Protein AF-A0A7H8HG90-F1 (afdb_monomer)

Structure (mmCIF, N/CA/C/O backbone):
data_AF-A0A7H8HG90-F1
#
_entry.id   AF-A0A7H8HG90-F1
#
loop_
_atom_site.group_PDB
_atom_site.id
_atom_site.type_symbol
_atom_site.label_atom_id
_atom_site.label_alt_id
_atom_site.label_comp_id
_atom_site.label_asym_id
_atom_site.label_entity_id
_atom_site.label_seq_id
_atom_site.pdbx_PDB_ins_code
_atom_site.Cartn_x
_atom_site.Cartn_y
_atom_site.Cartn_z
_atom_site.occupancy
_atom_site.B_iso_or_equiv
_atom_site.auth_seq_id
_atom_site.auth_comp_id
_atom_site.auth_asym_id
_atom_site.auth_atom_id
_atom_site.pdbx_PDB_model_num
ATOM 1 N N . MET A 1 1 ? 34.757 23.276 -116.175 1.00 37.84 1 MET A N 1
ATOM 2 C CA . MET A 1 1 ? 35.122 23.867 -114.868 1.00 37.84 1 MET A CA 1
ATOM 3 C C . MET A 1 1 ? 34.324 23.097 -113.820 1.00 37.84 1 MET A C 1
ATOM 5 O O . MET A 1 1 ? 33.114 23.233 -113.830 1.00 37.84 1 MET A O 1
ATOM 9 N N . VAL A 1 2 ? 34.833 21.994 -113.246 1.00 47.06 2 VAL A N 1
ATOM 10 C CA . VAL A 1 2 ? 35.854 21.881 -112.163 1.00 47.06 2 VAL A CA 1
ATOM 11 C C . VAL A 1 2 ? 35.258 22.556 -110.908 1.00 47.06 2 VAL A C 1
ATOM 13 O O . VAL A 1 2 ? 34.920 23.724 -110.988 1.00 47.06 2 VAL A O 1
ATOM 16 N N . GLU A 1 3 ? 34.940 21.874 -109.800 1.00 41.84 3 GLU A N 1
ATOM 17 C CA . GLU A 1 3 ? 35.876 21.180 -108.901 1.00 41.84 3 GLU A CA 1
ATOM 18 C C . GLU A 1 3 ? 35.213 20.112 -108.005 1.00 41.84 3 GLU A C 1
ATOM 20 O O . GLU A 1 3 ? 34.127 20.294 -107.459 1.00 41.84 3 GLU A O 1
ATOM 25 N N . ARG A 1 4 ? 35.923 18.989 -107.814 1.00 54.00 4 ARG A N 1
ATOM 26 C CA . ARG A 1 4 ? 35.669 17.994 -106.762 1.00 54.00 4 ARG A CA 1
ATOM 27 C C . ARG A 1 4 ? 36.298 18.502 -105.464 1.00 54.00 4 ARG A C 1
ATOM 29 O O . ARG A 1 4 ? 37.521 18.591 -105.385 1.00 54.00 4 ARG A O 1
ATOM 36 N N . HIS A 1 5 ? 35.503 18.767 -104.432 1.00 49.28 5 HIS A N 1
ATOM 37 C CA . HIS A 1 5 ? 36.045 19.054 -103.104 1.00 49.28 5 HIS A CA 1
ATOM 38 C C . HIS A 1 5 ? 36.508 17.762 -102.421 1.00 49.28 5 HIS A C 1
ATOM 40 O O . HIS A 1 5 ? 35.731 17.015 -101.833 1.00 49.28 5 HIS A O 1
ATOM 46 N N . THR A 1 6 ? 37.811 17.502 -102.500 1.00 54.06 6 THR A N 1
ATOM 47 C CA . THR A 1 6 ? 38.509 16.511 -101.681 1.00 54.06 6 THR A CA 1
ATOM 48 C C . THR A 1 6 ? 38.605 17.021 -100.242 1.00 54.06 6 THR A C 1
ATOM 50 O O . THR A 1 6 ? 39.391 17.924 -99.944 1.00 54.06 6 THR A O 1
ATOM 53 N N . THR A 1 7 ? 37.819 16.455 -99.326 1.00 54.41 7 THR A N 1
ATOM 54 C CA . THR A 1 7 ? 37.914 16.744 -97.888 1.00 54.41 7 THR A CA 1
ATOM 55 C C . THR A 1 7 ? 39.165 16.088 -97.303 1.00 54.41 7 THR A C 1
ATOM 57 O O . THR A 1 7 ? 39.153 14.932 -96.880 1.00 54.41 7 THR A O 1
ATOM 60 N N . GLY A 1 8 ? 40.270 16.834 -97.300 1.00 48.91 8 GLY A N 1
ATOM 61 C CA .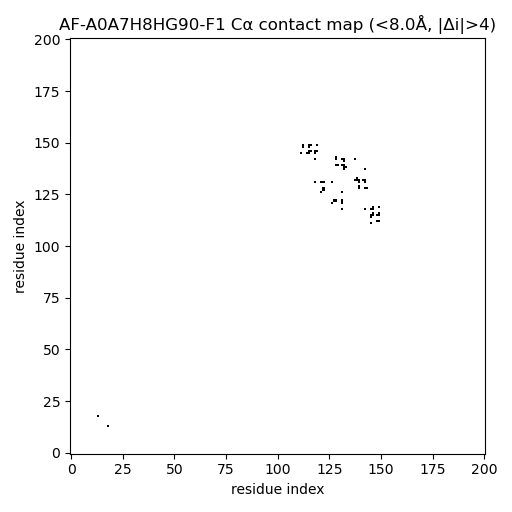 GLY A 1 8 ? 41.514 16.454 -96.640 1.00 48.91 8 GLY A CA 1
ATOM 62 C C . GLY A 1 8 ? 41.354 16.402 -95.118 1.00 48.91 8 GLY A C 1
ATOM 63 O O . GLY A 1 8 ? 41.089 17.413 -94.468 1.00 48.91 8 GLY A O 1
ATOM 64 N N . SER A 1 9 ? 41.554 15.213 -94.555 1.00 56.06 9 SER A N 1
ATOM 65 C CA . SER A 1 9 ? 41.665 14.949 -93.119 1.00 56.06 9 SER A CA 1
ATOM 66 C C . SER A 1 9 ? 42.814 15.762 -92.500 1.00 56.06 9 SER A C 1
ATOM 68 O O . SER A 1 9 ? 43.987 15.423 -92.656 1.00 56.06 9 SER A O 1
ATOM 70 N N . LYS A 1 10 ? 42.501 16.862 -91.800 1.00 54.66 10 LYS A N 1
ATOM 71 C CA . LYS A 1 10 ? 43.478 17.642 -91.017 1.00 54.66 10 LYS A CA 1
ATOM 72 C C . LYS A 1 10 ? 43.342 17.323 -89.528 1.00 54.66 10 LYS A C 1
ATOM 74 O O . LYS A 1 10 ? 42.495 17.862 -88.819 1.00 54.66 10 LYS A O 1
ATOM 79 N N . ARG A 1 11 ? 44.231 16.454 -89.043 1.00 59.53 11 ARG A N 1
ATOM 80 C CA . ARG A 1 11 ? 44.425 16.120 -87.624 1.00 59.53 11 ARG A CA 1
ATOM 81 C C . ARG A 1 11 ? 44.922 17.363 -86.861 1.00 59.53 11 ARG A C 1
ATOM 83 O O . ARG A 1 11 ? 46.071 17.772 -87.000 1.00 59.53 11 ARG A O 1
ATOM 90 N N . LYS A 1 12 ? 44.048 17.986 -86.064 1.00 60.72 12 LYS A N 1
ATOM 91 C CA . LYS A 1 12 ? 44.327 19.196 -85.262 1.00 60.72 12 LYS A CA 1
ATOM 92 C C . LYS A 1 12 ? 45.195 18.826 -84.040 1.00 60.72 12 LYS A C 1
ATOM 94 O O . LYS A 1 12 ? 44.712 18.149 -83.134 1.00 60.72 12 LYS A O 1
ATOM 99 N N . ARG A 1 13 ? 46.477 19.227 -84.011 1.00 61.84 13 ARG A N 1
ATOM 100 C CA . ARG A 1 13 ? 47.377 19.051 -82.844 1.00 61.84 13 ARG A CA 1
ATOM 101 C C . ARG A 1 13 ? 46.861 19.922 -81.691 1.00 61.84 13 ARG A C 1
ATOM 103 O O . ARG A 1 13 ? 46.838 21.143 -81.810 1.00 61.84 13 ARG A O 1
ATOM 110 N N . ARG A 1 14 ? 46.402 19.302 -80.600 1.00 65.25 14 ARG A N 1
ATOM 111 C CA . ARG A 1 14 ? 46.027 20.006 -79.361 1.00 65.25 14 ARG A CA 1
ATOM 112 C C . ARG A 1 14 ? 47.301 20.562 -78.709 1.00 65.25 14 ARG A C 1
ATOM 114 O O . ARG A 1 14 ? 48.310 19.864 -78.678 1.00 65.25 14 ARG A O 1
ATOM 121 N N . SER A 1 15 ? 47.273 21.810 -78.246 1.00 70.25 15 SER A N 1
ATOM 122 C CA . SER A 1 15 ? 48.420 22.470 -77.607 1.00 70.25 15 SER A CA 1
ATOM 123 C C . SER A 1 15 ? 48.744 21.815 -76.257 1.00 70.25 15 SER A C 1
ATOM 125 O O . SER A 1 15 ? 47.828 21.488 -75.500 1.00 70.25 15 SER A O 1
ATOM 127 N N . SER A 1 16 ? 50.030 21.630 -75.945 1.00 72.31 16 SER A N 1
ATOM 128 C CA . SER A 1 16 ? 50.530 20.968 -74.721 1.00 72.31 16 SER A CA 1
ATOM 129 C C . SER A 1 16 ? 49.896 21.508 -73.434 1.00 72.31 16 SER A C 1
ATOM 131 O O . SER A 1 16 ? 49.452 20.728 -72.601 1.00 72.31 16 SER A O 1
ATOM 133 N N . ALA A 1 17 ? 49.696 22.825 -73.339 1.00 74.69 17 ALA A N 1
ATOM 134 C CA . ALA A 1 17 ? 49.047 23.473 -72.196 1.00 74.69 17 ALA A CA 1
ATOM 135 C C . ALA A 1 17 ? 47.599 22.999 -71.938 1.00 74.69 17 ALA A C 1
ATOM 137 O O . ALA A 1 17 ? 47.128 22.992 -70.802 1.00 74.69 17 ALA A O 1
ATOM 138 N N . THR A 1 18 ? 46.859 22.600 -72.980 1.00 79.56 18 THR A N 1
ATOM 139 C CA . THR A 1 18 ? 45.502 22.043 -72.806 1.00 79.56 18 THR A CA 1
ATOM 140 C C . THR A 1 18 ? 45.530 20.594 -72.328 1.00 79.56 18 THR A C 1
ATOM 142 O O . THR A 1 18 ? 44.636 20.186 -71.589 1.00 79.56 18 THR A O 1
ATOM 145 N N . LEU A 1 19 ? 46.564 19.834 -72.700 1.00 80.88 19 LEU A N 1
ATOM 146 C CA . LEU A 1 19 ? 46.778 18.474 -72.209 1.00 80.88 19 LEU A CA 1
ATOM 147 C C . LEU A 1 19 ? 47.222 18.488 -70.742 1.00 80.88 19 LEU A C 1
ATOM 149 O O . LEU A 1 19 ? 46.614 17.791 -69.939 1.00 80.88 19 LEU A O 1
ATOM 153 N N . GLU A 1 20 ? 48.150 19.367 -70.363 1.00 81.62 20 GLU A N 1
ATOM 154 C CA . GLU A 1 20 ? 48.598 19.534 -68.971 1.00 81.62 20 GLU A CA 1
ATOM 155 C C . GLU A 1 20 ? 47.447 19.911 -68.025 1.00 81.62 20 GLU A C 1
ATOM 157 O O . GLU A 1 20 ? 47.319 19.351 -66.937 1.00 81.62 20 GLU A O 1
ATOM 162 N N . ARG A 1 21 ? 46.541 20.806 -68.448 1.00 83.81 21 ARG A N 1
ATOM 163 C CA . ARG A 1 21 ? 45.342 21.155 -67.661 1.00 83.81 21 ARG A CA 1
ATOM 164 C C . ARG A 1 21 ? 44.379 19.981 -67.504 1.00 83.81 21 ARG A C 1
ATOM 166 O O . ARG A 1 21 ? 43.800 19.809 -66.434 1.00 83.81 21 ARG A O 1
ATOM 173 N N . LEU A 1 22 ? 44.197 19.176 -68.551 1.00 86.69 22 LEU A N 1
ATOM 174 C CA . LEU A 1 22 ? 43.351 17.982 -68.491 1.00 86.69 22 LEU A CA 1
ATOM 175 C C . LEU A 1 22 ? 43.971 16.893 -67.613 1.00 86.69 22 LEU A C 1
ATOM 177 O O . LEU A 1 22 ? 43.254 16.234 -66.866 1.00 86.69 22 LEU A O 1
ATOM 181 N N . GLU A 1 23 ? 45.287 16.719 -67.663 1.00 86.94 23 GLU A N 1
ATOM 182 C CA . GLU A 1 23 ? 46.013 15.797 -66.792 1.00 86.94 23 GLU A CA 1
ATOM 183 C C . GLU A 1 23 ? 45.955 16.245 -65.330 1.00 86.94 23 GLU A C 1
ATOM 185 O O . GLU A 1 23 ? 45.655 15.431 -64.459 1.00 86.94 23 GLU A O 1
ATOM 190 N N . ALA A 1 24 ? 46.125 17.540 -65.053 1.00 86.88 24 ALA A N 1
ATOM 191 C CA . ALA A 1 24 ? 45.956 18.100 -63.714 1.00 86.88 24 ALA A CA 1
ATOM 192 C C . ALA A 1 24 ? 44.517 17.934 -63.191 1.00 86.88 24 ALA A C 1
ATOM 194 O O . ALA A 1 24 ? 44.320 17.547 -62.041 1.00 86.88 24 ALA A O 1
ATOM 195 N N . ALA A 1 25 ? 43.503 18.164 -64.032 1.00 88.62 25 ALA A N 1
ATOM 196 C CA . ALA A 1 25 ? 42.102 17.947 -63.667 1.00 88.62 25 ALA A CA 1
ATOM 197 C C . ALA A 1 25 ? 41.794 16.464 -63.398 1.00 88.62 25 ALA A C 1
ATOM 199 O O . ALA A 1 25 ? 41.064 16.144 -62.461 1.00 88.62 25 ALA A O 1
ATOM 200 N N . ARG A 1 26 ? 42.381 15.548 -64.181 1.00 90.56 26 ARG A N 1
ATOM 201 C CA . ARG A 1 26 ? 42.276 14.101 -63.945 1.00 90.56 26 ARG A CA 1
ATOM 202 C C . ARG A 1 26 ? 42.914 13.703 -62.618 1.00 90.56 26 ARG A C 1
ATOM 204 O O . ARG A 1 26 ? 42.265 12.998 -61.858 1.00 90.56 26 ARG A O 1
ATOM 211 N N . ARG A 1 27 ? 44.124 14.187 -62.317 1.00 92.56 27 ARG A N 1
ATOM 212 C CA . ARG A 1 27 ? 44.811 13.912 -61.041 1.00 92.56 27 ARG A CA 1
ATOM 213 C C . ARG A 1 27 ? 43.991 14.388 -59.844 1.00 92.56 27 ARG A C 1
ATOM 215 O O . ARG A 1 27 ? 43.707 13.592 -58.963 1.00 92.56 27 ARG A O 1
ATOM 222 N N . ARG A 1 28 ? 43.482 15.625 -59.879 1.00 92.56 28 ARG A N 1
ATOM 223 C CA . ARG A 1 28 ? 42.614 16.164 -58.815 1.00 92.56 28 ARG A CA 1
ATOM 224 C C . ARG A 1 28 ? 41.347 15.339 -58.605 1.00 92.56 28 ARG A C 1
ATOM 226 O O . ARG A 1 28 ? 40.953 15.110 -57.469 1.00 92.56 28 ARG A O 1
ATOM 233 N N . ARG A 1 29 ? 40.712 14.886 -59.690 1.00 91.69 29 ARG A N 1
ATOM 234 C CA . ARG A 1 29 ? 39.516 14.040 -59.602 1.00 91.69 29 ARG A CA 1
ATOM 235 C C . ARG A 1 29 ? 39.834 12.664 -59.018 1.00 91.69 29 ARG A C 1
ATOM 237 O O . ARG A 1 29 ? 39.032 12.143 -58.257 1.00 91.69 29 ARG A O 1
ATOM 244 N N . VAL A 1 30 ? 40.984 12.086 -59.360 1.00 93.31 30 VAL A N 1
ATOM 245 C CA . VAL A 1 30 ? 41.444 10.817 -58.775 1.00 93.31 30 VAL A CA 1
ATOM 246 C C . VAL A 1 30 ? 41.723 10.985 -57.281 1.00 93.31 30 VAL A C 1
ATOM 248 O O . VAL A 1 30 ? 41.161 10.237 -56.493 1.00 93.31 30 VAL A O 1
ATOM 251 N N . GLU A 1 31 ? 42.471 12.016 -56.882 1.00 92.88 31 GLU A N 1
ATOM 252 C CA . GLU A 1 31 ? 42.743 12.318 -55.468 1.00 92.88 31 GLU A CA 1
ATOM 253 C C . GLU A 1 31 ? 41.458 12.567 -54.665 1.00 92.88 31 GLU A C 1
ATOM 255 O O . GLU A 1 31 ? 41.342 12.146 -53.517 1.00 92.88 31 GLU A O 1
ATOM 260 N N . GLN A 1 32 ? 40.472 13.248 -55.256 1.00 94.38 32 GLN A N 1
ATOM 261 C CA . GLN A 1 32 ? 39.173 13.456 -54.621 1.00 94.38 32 GLN A CA 1
ATOM 262 C C . GLN A 1 32 ? 38.440 12.128 -54.397 1.00 94.38 32 GLN A C 1
ATOM 264 O O . GLN A 1 32 ? 37.984 11.873 -53.286 1.00 94.38 32 GLN A O 1
ATOM 269 N N . LEU A 1 33 ? 38.377 11.267 -55.417 1.00 94.69 33 LEU A N 1
ATOM 270 C CA . LEU A 1 33 ? 37.733 9.955 -55.308 1.00 94.69 33 LEU A CA 1
ATOM 271 C C . LEU A 1 33 ? 38.447 9.040 -54.304 1.00 94.69 33 LEU A C 1
ATOM 273 O O . LEU A 1 33 ? 37.805 8.233 -53.639 1.00 94.69 33 LEU A O 1
ATOM 277 N N . GLU A 1 34 ? 39.770 9.144 -54.179 1.00 94.06 34 GLU A N 1
ATOM 278 C CA . GLU A 1 34 ? 40.534 8.404 -53.171 1.00 94.06 34 GLU A CA 1
ATOM 279 C C . GLU A 1 34 ? 40.209 8.878 -51.752 1.00 94.06 34 GLU A C 1
ATOM 281 O O . GLU A 1 34 ? 39.969 8.043 -50.881 1.00 94.06 34 GLU A O 1
ATOM 286 N N . ARG A 1 35 ? 40.110 10.196 -51.532 1.00 94.62 35 ARG A N 1
ATOM 287 C CA . ARG A 1 35 ? 39.682 10.759 -50.241 1.00 94.62 35 ARG A CA 1
ATOM 288 C C . ARG A 1 35 ? 38.246 10.378 -49.892 1.00 94.62 35 ARG A C 1
ATOM 290 O O . ARG A 1 35 ? 37.977 10.047 -48.744 1.00 94.62 35 ARG A O 1
ATOM 297 N N . GLU A 1 36 ? 37.334 10.406 -50.862 1.00 94.56 36 GLU A N 1
ATOM 298 C CA . GLU A 1 36 ? 35.938 9.994 -50.666 1.00 94.56 36 GLU A CA 1
ATOM 299 C C . GLU A 1 36 ? 35.857 8.516 -50.264 1.00 94.56 36 GLU A C 1
ATOM 301 O O . GLU A 1 36 ? 35.257 8.202 -49.241 1.00 94.56 36 GLU A O 1
ATOM 306 N N . ARG A 1 37 ? 36.577 7.626 -50.958 1.00 96.12 37 ARG A N 1
ATOM 307 C CA . ARG A 1 37 ? 36.651 6.198 -50.595 1.00 96.12 37 ARG A CA 1
ATOM 308 C C . ARG A 1 37 ? 37.285 5.955 -49.231 1.00 96.12 37 ARG A C 1
ATOM 310 O O . ARG A 1 37 ? 36.893 5.034 -48.521 1.00 96.12 37 ARG A O 1
ATOM 317 N N . GLU A 1 38 ? 38.305 6.725 -48.865 1.00 96.12 38 GLU A N 1
ATOM 318 C CA . GLU A 1 38 ? 38.917 6.612 -47.541 1.00 96.12 38 GLU A CA 1
ATOM 319 C C . GLU A 1 38 ? 37.963 7.092 -46.440 1.00 96.12 38 GLU A C 1
ATOM 321 O O . GLU A 1 38 ? 37.896 6.475 -45.376 1.00 96.12 38 GLU A O 1
ATOM 326 N N . ASN A 1 39 ? 37.197 8.154 -46.696 1.00 94.69 39 ASN A N 1
ATOM 327 C CA . ASN A 1 39 ? 36.156 8.619 -45.785 1.00 94.69 39 ASN A CA 1
ATOM 328 C C . ASN A 1 39 ? 35.031 7.584 -45.648 1.00 94.69 39 ASN A C 1
ATOM 330 O O . ASN A 1 39 ? 34.638 7.294 -44.523 1.00 94.69 39 ASN A O 1
ATOM 334 N N . GLU A 1 40 ? 34.566 6.984 -46.748 1.00 94.38 40 GLU A N 1
ATOM 335 C CA . GLU A 1 40 ? 33.576 5.896 -46.732 1.00 94.38 40 GLU A CA 1
ATOM 336 C C . GLU A 1 40 ? 34.063 4.724 -45.877 1.00 94.38 40 GLU A C 1
ATOM 338 O O . GLU A 1 40 ? 33.375 4.315 -44.949 1.00 94.38 40 GLU A O 1
ATOM 343 N N . ARG A 1 41 ? 35.306 4.266 -46.078 1.00 95.75 41 ARG A N 1
ATOM 344 C CA . ARG A 1 41 ? 35.893 3.201 -45.247 1.00 95.75 41 ARG A CA 1
ATOM 345 C C . ARG A 1 41 ? 35.952 3.569 -43.768 1.00 95.75 41 ARG A C 1
ATOM 347 O O . ARG A 1 41 ? 35.746 2.704 -42.924 1.00 95.75 41 ARG A O 1
ATOM 354 N N . ARG A 1 42 ? 36.265 4.828 -43.441 1.00 96.25 42 ARG A N 1
ATOM 355 C CA . ARG A 1 42 ? 36.291 5.309 -42.051 1.00 96.25 42 ARG A CA 1
ATOM 356 C C . ARG A 1 42 ? 34.896 5.328 -41.434 1.00 96.25 42 ARG A C 1
ATOM 358 O O . ARG A 1 42 ? 34.757 4.945 -40.277 1.00 96.25 42 ARG A O 1
ATOM 365 N N . VAL A 1 43 ? 33.885 5.743 -42.194 1.00 96.06 43 VAL A N 1
ATOM 366 C CA . VAL A 1 43 ? 32.485 5.713 -41.755 1.00 96.06 43 VAL A CA 1
ATOM 367 C C . VAL A 1 43 ? 32.029 4.271 -41.557 1.00 96.06 43 VAL A C 1
ATOM 369 O O . VAL A 1 43 ? 31.575 3.941 -40.468 1.00 96.06 43 VAL A O 1
ATOM 372 N N . ASP A 1 44 ? 32.238 3.392 -42.535 1.00 95.94 44 ASP A N 1
ATOM 373 C CA . ASP A 1 44 ? 31.860 1.978 -42.442 1.00 95.94 44 ASP A CA 1
ATOM 374 C C . ASP A 1 44 ? 32.539 1.281 -41.255 1.00 95.94 44 ASP A C 1
ATOM 376 O O . ASP A 1 44 ? 31.893 0.548 -40.505 1.00 95.94 44 ASP A O 1
ATOM 380 N N . ALA A 1 45 ? 33.824 1.566 -41.022 1.00 95.44 45 ALA A N 1
ATOM 381 C CA . ALA A 1 45 ? 34.553 1.051 -39.866 1.00 95.44 45 ALA A CA 1
ATOM 382 C C . ALA A 1 45 ? 33.997 1.568 -38.525 1.00 95.44 45 ALA A C 1
ATOM 384 O O . ALA A 1 45 ? 34.067 0.853 -37.529 1.00 95.44 45 ALA A O 1
ATOM 385 N N . ALA A 1 46 ? 33.442 2.784 -38.484 1.00 95.69 46 ALA A N 1
ATOM 386 C CA . ALA A 1 46 ? 32.834 3.358 -37.283 1.00 95.69 46 ALA A CA 1
ATOM 387 C C . ALA A 1 46 ? 31.391 2.874 -37.047 1.00 95.69 46 ALA A C 1
ATOM 389 O O . ALA A 1 46 ? 30.953 2.793 -35.897 1.00 95.69 46 ALA A O 1
ATOM 390 N N . LEU A 1 47 ? 30.657 2.526 -38.109 1.00 96.75 47 LEU A N 1
ATOM 391 C CA . LEU A 1 47 ? 29.266 2.075 -38.016 1.00 96.75 47 LEU A CA 1
ATOM 392 C C . LEU A 1 47 ? 29.124 0.733 -37.287 1.00 96.75 47 LEU A C 1
ATOM 394 O O . LEU A 1 47 ? 28.158 0.558 -36.549 1.00 96.75 47 LEU A O 1
ATOM 398 N N . GLY A 1 48 ? 30.083 -0.187 -37.445 1.00 95.62 48 GLY A N 1
ATOM 399 C CA . GLY A 1 48 ? 30.071 -1.486 -36.759 1.00 95.62 48 GLY A CA 1
ATOM 400 C C . GLY A 1 48 ? 30.046 -1.352 -35.229 1.00 95.62 48 GLY A C 1
ATOM 401 O O . GLY A 1 48 ? 29.049 -1.725 -34.609 1.00 95.62 48 GLY A O 1
ATOM 402 N N . PRO A 1 49 ? 31.077 -0.742 -34.611 1.00 97.81 49 PRO A N 1
ATOM 403 C CA . PRO A 1 49 ? 31.110 -0.512 -33.167 1.00 97.81 49 PRO A CA 1
ATOM 404 C C . PRO A 1 49 ? 29.938 0.330 -32.653 1.00 97.81 49 PRO A C 1
ATOM 406 O O . PRO A 1 49 ? 29.463 0.106 -31.542 1.00 97.81 49 PRO A O 1
ATOM 409 N N . PHE A 1 50 ? 29.447 1.291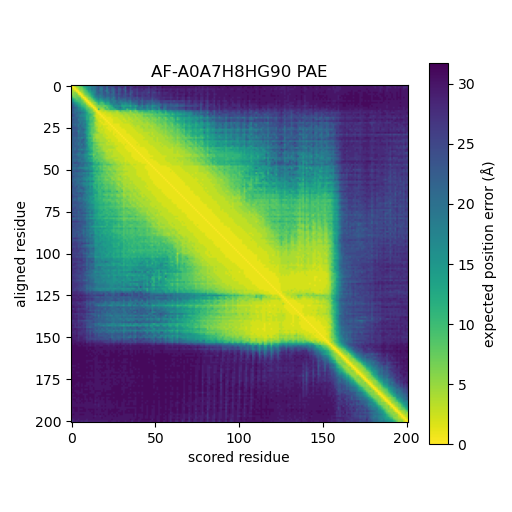 -33.445 1.00 96.81 50 PHE A N 1
ATOM 410 C CA . PHE A 1 50 ? 28.272 2.079 -33.070 1.00 96.81 50 PHE A CA 1
ATOM 411 C C . PHE A 1 50 ? 27.010 1.211 -32.985 1.00 96.81 50 PHE A C 1
ATOM 413 O O . PHE A 1 50 ? 26.285 1.284 -31.995 1.00 96.81 50 PHE A O 1
ATOM 420 N N . ALA A 1 51 ? 26.762 0.358 -33.983 1.00 97.31 51 ALA A N 1
ATOM 421 C CA . ALA A 1 51 ? 25.627 -0.559 -33.970 1.00 97.31 51 ALA A CA 1
ATOM 422 C C . ALA A 1 51 ? 25.714 -1.545 -32.793 1.00 97.31 51 ALA A C 1
ATOM 424 O O . ALA A 1 51 ? 24.730 -1.748 -32.082 1.00 97.31 51 ALA A O 1
ATOM 425 N N . GLU A 1 52 ? 26.901 -2.096 -32.529 1.00 97.44 52 GLU A N 1
ATOM 426 C CA . GLU A 1 52 ? 27.141 -2.950 -31.362 1.00 97.44 52 GLU A CA 1
ATOM 427 C C . GLU A 1 52 ? 26.842 -2.209 -30.053 1.00 97.44 52 GLU A C 1
ATOM 429 O O . GLU A 1 52 ? 26.106 -2.724 -29.209 1.00 97.44 52 GLU A O 1
ATOM 434 N N . ALA A 1 53 ? 27.326 -0.973 -29.904 1.00 97.94 53 ALA A N 1
ATOM 435 C CA . ALA A 1 53 ? 27.072 -0.157 -28.721 1.00 97.94 53 ALA A CA 1
ATOM 436 C C . ALA A 1 53 ? 25.575 0.116 -28.512 1.00 97.94 53 ALA A C 1
ATOM 438 O O . ALA A 1 53 ? 25.091 -0.033 -27.391 1.00 97.94 53 ALA A O 1
ATOM 439 N N . VAL A 1 54 ? 24.827 0.445 -29.570 1.00 98.19 54 VAL A N 1
ATOM 440 C CA . VAL A 1 54 ? 23.369 0.649 -29.489 1.00 98.19 54 VAL A CA 1
ATOM 441 C C . VAL A 1 54 ? 22.676 -0.621 -28.994 1.00 98.19 54 VAL A C 1
ATOM 443 O O . VAL A 1 54 ? 21.925 -0.569 -28.023 1.00 98.19 54 VAL A O 1
ATOM 446 N N . THR A 1 55 ? 22.987 -1.781 -29.581 1.00 98.12 55 THR A N 1
ATOM 447 C CA . THR A 1 55 ? 22.378 -3.051 -29.145 1.00 98.12 55 THR A CA 1
ATOM 448 C C . THR A 1 55 ? 22.743 -3.420 -27.706 1.00 98.12 55 THR A C 1
ATOM 450 O O . THR A 1 55 ? 21.908 -3.942 -26.963 1.00 98.12 55 THR A O 1
ATOM 453 N N . ALA A 1 56 ? 23.972 -3.119 -27.278 1.00 98.31 56 ALA A N 1
ATOM 454 C CA . ALA A 1 56 ? 24.416 -3.348 -25.911 1.00 98.31 56 ALA A CA 1
ATOM 455 C C . ALA A 1 56 ? 23.679 -2.438 -24.918 1.00 98.31 56 ALA A C 1
ATOM 457 O O . ALA A 1 56 ? 23.264 -2.915 -23.859 1.00 98.31 56 ALA A O 1
ATOM 458 N N . ILE A 1 57 ? 23.479 -1.162 -25.265 1.00 98.12 57 ILE A N 1
ATOM 459 C CA . ILE A 1 57 ? 22.711 -0.205 -24.459 1.00 98.12 57 ILE A CA 1
ATOM 460 C C . ILE A 1 57 ? 21.265 -0.684 -24.321 1.00 98.12 57 ILE A C 1
ATOM 462 O O . ILE A 1 57 ? 20.808 -0.861 -23.194 1.00 98.12 57 ILE A O 1
ATOM 466 N N . GLU A 1 58 ? 20.588 -1.018 -25.423 1.00 98.50 58 GLU A N 1
ATOM 467 C CA . GLU A 1 58 ? 19.209 -1.529 -25.382 1.00 98.50 58 GLU A CA 1
ATOM 468 C C . GLU A 1 58 ? 19.083 -2.787 -24.507 1.00 98.50 58 GLU A C 1
ATOM 470 O O . GLU A 1 58 ? 18.134 -2.944 -23.736 1.00 98.50 58 GLU A O 1
ATOM 475 N N . ALA A 1 59 ? 20.054 -3.701 -24.584 1.00 98.38 59 ALA A N 1
ATOM 476 C CA . ALA A 1 59 ? 20.061 -4.905 -23.757 1.00 98.38 59 ALA A CA 1
ATOM 477 C C . ALA A 1 59 ? 20.262 -4.597 -22.262 1.00 98.38 59 ALA A C 1
ATOM 479 O O . ALA A 1 59 ? 19.779 -5.334 -21.397 1.00 98.38 59 ALA A O 1
ATOM 480 N N . VAL A 1 60 ? 21.009 -3.545 -21.922 1.00 98.44 60 VAL A N 1
ATOM 481 C CA . VAL A 1 60 ? 21.145 -3.077 -20.536 1.00 98.44 60 VAL A CA 1
ATOM 482 C C . VAL A 1 60 ? 19.860 -2.399 -20.068 1.00 98.44 60 VAL A C 1
ATOM 484 O O . VAL A 1 60 ? 19.416 -2.683 -18.957 1.00 98.44 60 VAL A O 1
ATOM 487 N N . GLU A 1 61 ? 19.235 -1.570 -20.901 1.00 98.50 61 GLU A N 1
ATOM 488 C CA . GLU A 1 61 ? 17.976 -0.887 -20.585 1.00 98.50 61 GLU A CA 1
ATOM 489 C C . GLU A 1 61 ? 16.847 -1.882 -20.320 1.00 98.50 61 GLU A C 1
ATOM 491 O O . GLU A 1 61 ? 16.232 -1.819 -19.258 1.00 98.50 61 GLU A O 1
ATOM 496 N N . ARG A 1 62 ? 16.671 -2.891 -21.183 1.00 98.31 62 ARG A N 1
ATOM 497 C CA . ARG A 1 62 ? 15.686 -3.963 -20.952 1.00 98.31 62 ARG A CA 1
ATOM 498 C C . ARG A 1 62 ? 15.932 -4.690 -19.631 1.00 98.31 62 ARG A C 1
ATOM 500 O O . ARG A 1 62 ? 15.031 -4.819 -18.813 1.00 98.31 62 ARG A O 1
ATOM 507 N N . ARG A 1 63 ? 17.181 -5.086 -19.353 1.00 98.38 63 ARG A N 1
ATOM 508 C CA . ARG A 1 63 ? 17.531 -5.743 -18.077 1.0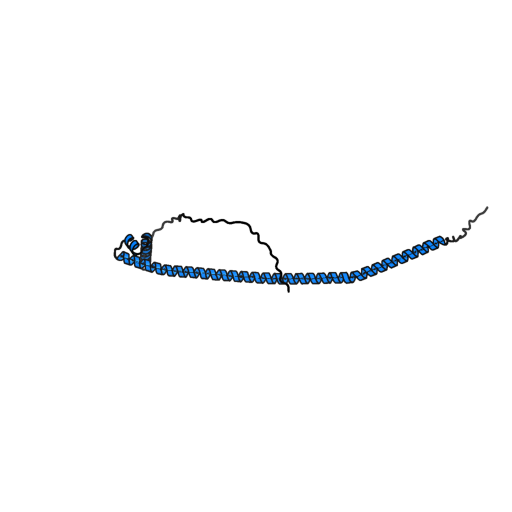0 98.38 63 ARG A CA 1
ATOM 509 C C . ARG A 1 63 ? 17.280 -4.847 -16.866 1.00 98.38 63 ARG A C 1
ATOM 511 O O . ARG A 1 63 ? 16.924 -5.346 -15.797 1.00 98.38 63 ARG A O 1
ATOM 518 N N . ARG A 1 64 ? 17.499 -3.537 -17.002 1.00 98.38 64 ARG A N 1
ATOM 519 C CA . ARG A 1 64 ? 17.195 -2.556 -15.957 1.00 98.38 64 ARG A CA 1
ATOM 520 C C . ARG A 1 64 ? 15.690 -2.495 -15.714 1.00 98.38 64 ARG A C 1
ATOM 522 O O . ARG A 1 64 ? 15.285 -2.572 -14.558 1.00 98.38 64 ARG A O 1
ATOM 529 N N . GLU A 1 65 ? 14.890 -2.367 -16.765 1.00 98.56 65 GLU A N 1
ATOM 530 C CA . GLU A 1 65 ? 13.428 -2.317 -16.681 1.00 98.56 65 GLU A CA 1
ATOM 531 C C . GLU A 1 65 ? 12.857 -3.599 -16.071 1.00 98.56 65 GLU A C 1
ATOM 533 O O . GLU A 1 65 ? 12.095 -3.518 -15.109 1.00 98.56 65 GLU A O 1
ATOM 538 N N . ASP A 1 66 ? 13.317 -4.769 -16.516 1.00 98.44 66 ASP A N 1
ATOM 539 C CA . ASP A 1 66 ? 12.917 -6.066 -15.962 1.00 98.44 66 ASP A CA 1
ATOM 540 C C . ASP A 1 66 ? 13.223 -6.157 -14.462 1.00 98.44 66 ASP A C 1
ATOM 542 O O . ASP A 1 66 ? 12.393 -6.590 -13.656 1.00 98.44 66 ASP A O 1
ATOM 546 N N . ARG A 1 67 ? 14.421 -5.715 -14.052 1.00 98.44 67 ARG A N 1
ATOM 547 C CA . ARG A 1 67 ? 14.827 -5.729 -12.643 1.00 98.44 67 ARG A CA 1
ATOM 548 C C . ARG A 1 67 ? 14.000 -4.757 -11.806 1.00 98.44 67 ARG A C 1
ATOM 550 O O . ARG A 1 67 ? 13.617 -5.108 -10.690 1.00 98.44 67 ARG A O 1
ATOM 557 N N . LEU A 1 68 ? 13.727 -3.559 -12.319 1.00 98.50 68 LEU A N 1
ATOM 558 C CA . LEU A 1 68 ? 12.871 -2.583 -11.643 1.00 98.50 68 LEU A CA 1
ATOM 559 C C . LEU A 1 68 ? 11.437 -3.105 -11.516 1.00 98.50 68 LEU A C 1
ATOM 561 O O . LEU A 1 68 ? 10.873 -3.044 -10.425 1.00 98.50 68 LEU A O 1
ATOM 565 N N . GLY A 1 69 ? 10.884 -3.699 -12.575 1.00 98.50 69 GLY A N 1
ATOM 566 C CA . GLY A 1 69 ? 9.564 -4.325 -12.556 1.00 98.50 69 GLY A CA 1
ATOM 567 C C . GLY A 1 69 ? 9.477 -5.462 -11.537 1.00 98.50 69 GLY A C 1
ATOM 568 O O . GLY A 1 69 ? 8.545 -5.510 -10.735 1.00 98.50 69 GLY A O 1
ATOM 569 N N . ALA A 1 70 ? 10.488 -6.334 -11.483 1.00 98.38 70 ALA A N 1
ATOM 570 C CA . ALA A 1 70 ? 10.549 -7.416 -10.504 1.00 98.38 70 ALA A CA 1
ATOM 571 C C . ALA A 1 70 ? 10.602 -6.899 -9.058 1.00 98.38 70 ALA A C 1
ATOM 573 O O . ALA A 1 70 ? 9.904 -7.431 -8.191 1.00 98.38 70 ALA A O 1
ATOM 574 N N . LEU A 1 71 ? 11.407 -5.864 -8.791 1.00 98.56 71 LEU A N 1
ATOM 575 C CA . LEU A 1 71 ? 11.485 -5.234 -7.472 1.00 98.56 71 LEU A CA 1
ATOM 576 C C . LEU A 1 71 ? 10.165 -4.554 -7.092 1.00 98.56 71 LEU A C 1
ATOM 578 O O . LEU A 1 71 ? 9.707 -4.733 -5.965 1.00 98.56 71 LEU A O 1
ATOM 582 N N . SER A 1 72 ? 9.523 -3.848 -8.026 1.00 98.50 72 SER A N 1
ATOM 583 C CA . SER A 1 72 ? 8.218 -3.215 -7.792 1.00 98.50 72 SER A CA 1
ATOM 584 C C . SER A 1 72 ? 7.159 -4.258 -7.438 1.00 98.50 72 SER A C 1
ATOM 586 O O . SER A 1 72 ? 6.523 -4.170 -6.391 1.00 98.50 72 SER A O 1
ATOM 588 N N . ALA A 1 73 ? 7.066 -5.338 -8.217 1.00 98.44 73 ALA A N 1
ATOM 589 C CA . ALA A 1 73 ? 6.119 -6.417 -7.952 1.00 98.44 73 ALA A CA 1
ATOM 590 C C . ALA A 1 73 ? 6.408 -7.154 -6.630 1.00 98.44 73 ALA A C 1
ATOM 592 O O . ALA A 1 73 ? 5.507 -7.714 -6.003 1.00 98.44 73 ALA A O 1
ATOM 593 N N . GLN A 1 74 ? 7.672 -7.230 -6.198 1.00 98.44 74 GLN A N 1
ATOM 594 C CA . GLN A 1 74 ? 8.017 -7.753 -4.872 1.00 98.44 74 GLN A CA 1
ATOM 595 C C . GLN A 1 74 ? 7.555 -6.815 -3.754 1.00 98.44 74 GLN A C 1
ATOM 597 O O . GLN A 1 74 ? 7.033 -7.292 -2.745 1.00 98.44 74 GLN A O 1
ATOM 602 N N . LEU A 1 75 ? 7.743 -5.506 -3.924 1.00 98.44 75 LEU A N 1
ATOM 603 C CA . LEU A 1 75 ? 7.328 -4.495 -2.958 1.00 98.44 75 LEU A CA 1
ATOM 604 C C . LEU A 1 75 ? 5.803 -4.457 -2.812 1.00 98.44 75 LEU A C 1
ATOM 606 O O . LEU A 1 75 ? 5.308 -4.546 -1.693 1.00 98.44 75 LEU A O 1
ATOM 610 N N . GLU A 1 76 ? 5.062 -4.443 -3.918 1.00 98.56 76 GLU A N 1
ATOM 611 C CA . GLU A 1 76 ? 3.594 -4.479 -3.917 1.00 98.56 76 GLU A CA 1
ATOM 612 C C . GLU A 1 76 ? 3.047 -5.708 -3.184 1.00 98.56 76 GLU A C 1
ATOM 614 O O . GLU A 1 76 ? 2.164 -5.591 -2.335 1.00 98.56 76 GLU A O 1
ATOM 619 N N . ARG A 1 77 ? 3.623 -6.892 -3.433 1.00 98.38 77 ARG A N 1
ATOM 620 C CA . ARG A 1 77 ? 3.239 -8.120 -2.719 1.00 98.38 77 ARG A CA 1
ATOM 621 C C . ARG A 1 77 ? 3.480 -8.022 -1.216 1.00 98.38 77 ARG A C 1
ATOM 623 O O . ARG A 1 77 ? 2.647 -8.489 -0.442 1.00 98.38 77 ARG A O 1
ATOM 630 N N . LYS A 1 78 ? 4.602 -7.429 -0.797 1.00 98.38 78 LYS A N 1
ATOM 631 C CA . LYS A 1 78 ? 4.910 -7.227 0.626 1.00 98.38 78 LYS A CA 1
ATOM 632 C C . LYS A 1 78 ? 3.959 -6.225 1.274 1.00 98.38 78 LYS A C 1
ATOM 634 O O . LYS A 1 78 ? 3.496 -6.488 2.377 1.00 98.38 78 LYS A O 1
ATOM 639 N N . LEU A 1 79 ? 3.636 -5.125 0.597 1.00 98.50 79 LEU A N 1
ATOM 640 C CA . LEU A 1 79 ? 2.665 -4.149 1.095 1.00 98.50 79 LEU A CA 1
ATOM 641 C C . LEU A 1 79 ? 1.279 -4.782 1.253 1.00 98.50 79 LEU A C 1
ATOM 643 O O . LEU A 1 79 ? 0.701 -4.712 2.331 1.00 98.50 79 LEU A O 1
ATOM 647 N N . ALA A 1 80 ? 0.809 -5.519 0.245 1.00 98.44 80 ALA A N 1
ATOM 648 C CA . ALA A 1 80 ? -0.473 -6.217 0.314 1.00 98.44 80 ALA A CA 1
ATOM 649 C C . ALA A 1 80 ? -0.522 -7.292 1.418 1.00 98.44 80 ALA A C 1
ATOM 651 O O . ALA A 1 80 ? -1.586 -7.587 1.961 1.00 98.44 80 ALA A O 1
ATOM 652 N N . GLU A 1 81 ? 0.608 -7.928 1.736 1.00 98.38 81 GLU A N 1
ATOM 653 C CA . GLU A 1 81 ? 0.719 -8.838 2.881 1.00 98.38 81 GLU A CA 1
ATOM 654 C C . GLU A 1 81 ? 0.644 -8.084 4.213 1.00 98.38 81 GLU A C 1
ATOM 656 O O . GLU A 1 81 ? -0.127 -8.477 5.086 1.00 98.38 81 GLU A O 1
ATOM 661 N N . LEU A 1 82 ? 1.378 -6.978 4.357 1.00 98.38 82 LEU A N 1
ATOM 662 C CA . LEU A 1 82 ? 1.333 -6.145 5.561 1.00 98.38 82 LEU A CA 1
ATOM 663 C C . LEU A 1 82 ? -0.061 -5.564 5.807 1.00 98.38 82 LEU A C 1
ATOM 665 O O . LEU A 1 82 ? -0.525 -5.569 6.945 1.00 98.38 82 LEU A O 1
ATOM 669 N N . ASP A 1 83 ? -0.763 -5.137 4.759 1.00 98.56 83 ASP A N 1
ATOM 670 C CA . ASP A 1 83 ? -2.137 -4.645 4.873 1.00 98.56 83 ASP A CA 1
ATOM 671 C C . ASP A 1 83 ? -3.096 -5.741 5.348 1.00 98.56 83 ASP A C 1
ATOM 673 O O . ASP A 1 83 ? -3.930 -5.503 6.225 1.00 98.56 83 ASP A O 1
ATOM 677 N N . ARG A 1 84 ? -2.940 -6.973 4.843 1.00 98.19 84 ARG A N 1
ATOM 678 C CA . ARG A 1 84 ? -3.716 -8.131 5.315 1.00 98.19 84 ARG A CA 1
ATOM 679 C C . ARG A 1 84 ? -3.421 -8.454 6.778 1.00 98.19 84 ARG A C 1
ATOM 681 O O . ARG A 1 84 ? -4.352 -8.681 7.549 1.00 98.19 84 ARG A O 1
ATOM 688 N N . GLN A 1 85 ? -2.153 -8.427 7.181 1.00 98.25 85 GLN A N 1
ATOM 689 C CA . GLN A 1 85 ? -1.755 -8.650 8.573 1.00 98.25 85 GLN A CA 1
ATOM 690 C C . GLN A 1 85 ? -2.293 -7.556 9.497 1.00 98.25 85 GLN A C 1
ATOM 692 O O . GLN A 1 85 ? -2.830 -7.856 10.563 1.00 98.25 85 GLN A O 1
ATOM 697 N N . ARG A 1 86 ? -2.215 -6.292 9.071 1.00 98.44 86 ARG A N 1
ATOM 698 C CA . ARG A 1 86 ? -2.783 -5.157 9.798 1.00 98.44 86 ARG A CA 1
ATOM 699 C C . ARG A 1 86 ? -4.288 -5.324 9.977 1.00 98.44 86 ARG A C 1
ATOM 701 O O . ARG A 1 86 ? -4.766 -5.203 11.099 1.00 98.44 86 ARG A O 1
ATOM 708 N N . ALA A 1 87 ? -5.023 -5.635 8.910 1.00 98.31 87 ALA A N 1
ATOM 709 C CA . ALA A 1 87 ? -6.467 -5.847 8.979 1.00 98.31 87 ALA A CA 1
ATOM 710 C C . ALA A 1 87 ? -6.834 -6.993 9.937 1.00 98.31 87 ALA A C 1
ATOM 712 O O . ALA A 1 87 ? -7.737 -6.845 10.759 1.00 98.31 87 ALA A O 1
ATOM 713 N N . ALA A 1 88 ? -6.093 -8.106 9.894 1.00 98.38 88 ALA A N 1
ATOM 714 C CA . ALA A 1 88 ? -6.292 -9.222 10.816 1.00 98.38 88 ALA A CA 1
ATOM 715 C C . ALA A 1 88 ? -6.061 -8.809 12.279 1.00 98.38 88 ALA A C 1
ATOM 717 O O . ALA A 1 88 ? -6.881 -9.126 13.140 1.00 98.38 88 ALA A O 1
ATOM 718 N N . LYS A 1 89 ? -4.992 -8.053 12.559 1.00 98.06 89 LYS A N 1
ATOM 719 C CA . LYS A 1 89 ? -4.681 -7.573 13.913 1.00 98.06 89 LYS A CA 1
ATOM 720 C C . LYS A 1 89 ? -5.674 -6.550 14.441 1.00 98.06 89 LYS A C 1
ATOM 722 O O . LYS A 1 89 ? -6.019 -6.614 15.616 1.00 98.06 89 LYS A O 1
ATOM 727 N N . VAL A 1 90 ? -6.172 -5.660 13.589 1.00 98.50 90 VAL A N 1
ATOM 728 C CA . VAL A 1 90 ? -7.252 -4.736 13.959 1.00 98.50 90 VAL A CA 1
ATOM 729 C C . VAL A 1 90 ? -8.513 -5.521 14.321 1.00 98.50 90 VAL A C 1
ATOM 731 O O . VAL A 1 90 ? -9.064 -5.305 15.394 1.00 98.50 90 VAL A O 1
ATOM 734 N N . ALA A 1 91 ? -8.908 -6.505 13.510 1.00 98.19 91 ALA A N 1
AT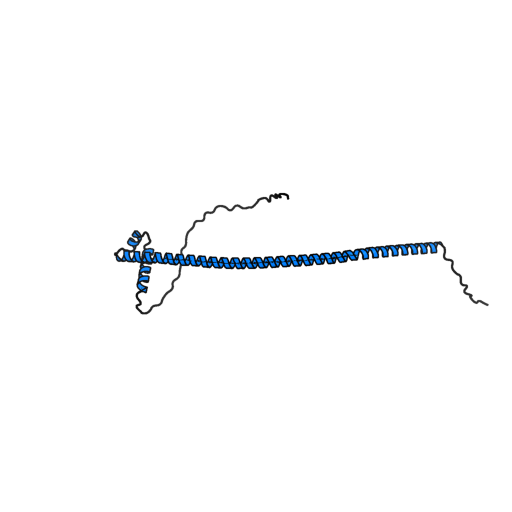OM 735 C CA . ALA A 1 91 ? -10.077 -7.332 13.805 1.00 98.19 91 ALA A CA 1
ATOM 736 C C . ALA A 1 91 ? -9.907 -8.181 15.083 1.00 98.19 91 ALA A C 1
ATOM 738 O O . ALA A 1 91 ? -10.860 -8.378 15.831 1.00 98.19 91 ALA A O 1
ATOM 739 N N . GLU A 1 92 ? -8.707 -8.707 15.353 1.00 98.12 92 GLU A N 1
ATOM 740 C CA . GLU A 1 92 ? -8.398 -9.381 16.625 1.00 98.12 92 GLU A CA 1
ATOM 741 C C . GLU A 1 92 ? -8.542 -8.430 17.818 1.00 98.12 92 GLU A C 1
ATOM 743 O O . GLU A 1 92 ? -9.174 -8.789 18.811 1.00 98.12 92 GLU A O 1
ATOM 748 N N . PHE A 1 93 ? -7.997 -7.218 17.708 1.00 98.19 93 PHE A N 1
ATOM 749 C CA . PHE A 1 93 ? -8.095 -6.202 18.749 1.00 98.19 93 PHE A CA 1
ATOM 750 C C . PHE A 1 93 ? -9.544 -5.780 19.007 1.00 98.19 93 PHE A C 1
ATOM 752 O O . PHE A 1 93 ? -9.953 -5.715 20.160 1.00 98.19 93 PHE A O 1
ATOM 759 N N . GLU A 1 94 ? -10.333 -5.537 17.962 1.00 98.38 94 GLU A N 1
ATOM 760 C CA . GLU A 1 94 ? -11.745 -5.163 18.094 1.00 98.38 94 GLU A CA 1
ATOM 761 C C . GLU A 1 94 ? -12.551 -6.249 18.811 1.00 98.38 94 GLU A C 1
ATOM 763 O O . GLU A 1 94 ? -13.318 -5.940 19.721 1.00 98.38 94 GLU A O 1
ATOM 768 N N . ARG A 1 95 ? -12.320 -7.529 18.481 1.00 98.19 95 ARG A N 1
ATOM 769 C CA . ARG A 1 95 ? -12.943 -8.649 19.204 1.00 98.19 95 ARG A CA 1
ATOM 770 C C . ARG A 1 95 ? -12.525 -8.687 20.670 1.00 98.19 95 ARG A C 1
ATOM 772 O O . ARG A 1 95 ? -13.372 -8.894 21.530 1.00 98.19 95 ARG A O 1
ATOM 779 N N . ALA A 1 96 ? -11.241 -8.488 20.962 1.00 98.12 96 ALA A N 1
ATOM 780 C CA . ALA A 1 96 ? -10.749 -8.469 22.337 1.00 98.12 96 ALA A CA 1
ATOM 781 C C . ALA A 1 96 ? -11.328 -7.288 23.131 1.00 98.12 96 ALA A C 1
ATOM 783 O O . ALA A 1 96 ? -11.727 -7.456 24.279 1.00 98.12 96 ALA A O 1
ATOM 784 N N . ALA A 1 97 ? -11.420 -6.108 22.518 1.00 98.25 97 ALA A N 1
ATOM 785 C CA . ALA A 1 97 ? -12.017 -4.930 23.133 1.00 98.25 97 ALA A CA 1
ATOM 786 C C . ALA A 1 97 ? -13.502 -5.153 23.440 1.00 98.25 97 ALA A C 1
ATOM 788 O O . ALA A 1 97 ? -13.963 -4.781 24.517 1.00 98.25 97 ALA A O 1
ATOM 789 N N . GLU A 1 98 ? -14.235 -5.786 22.524 1.00 98.25 98 GLU A N 1
ATOM 790 C CA . GLU A 1 98 ? -15.643 -6.098 22.742 1.00 98.25 98 GLU A CA 1
ATOM 791 C C . GLU A 1 98 ? -15.838 -7.161 23.824 1.00 98.25 98 GLU A C 1
ATOM 793 O O . GLU A 1 98 ? -16.713 -7.006 24.670 1.00 98.25 98 GLU A O 1
ATOM 798 N N . GLN A 1 99 ? -14.969 -8.175 23.878 1.00 98.06 99 GLN A N 1
ATOM 799 C CA . GLN A 1 99 ? -14.977 -9.151 24.967 1.00 98.06 99 GLN A CA 1
ATOM 800 C C . GLN A 1 99 ? -14.755 -8.475 26.323 1.00 98.06 99 GLN A C 1
ATOM 802 O O . GLN A 1 99 ? -15.518 -8.706 27.250 1.00 98.06 99 GLN A O 1
ATOM 807 N N . VAL A 1 100 ? -13.766 -7.582 26.428 1.00 98.25 100 VAL A N 1
ATOM 808 C CA . VAL A 1 100 ? -13.495 -6.848 27.674 1.00 98.25 100 VAL A CA 1
ATOM 809 C C . VAL A 1 100 ? -14.687 -5.983 28.087 1.00 98.25 100 VAL A C 1
ATOM 811 O O . VAL A 1 100 ? -15.001 -5.901 29.272 1.00 98.25 100 VAL A O 1
ATOM 814 N N . ARG A 1 101 ? -15.374 -5.342 27.133 1.00 98.31 101 ARG A N 1
ATOM 815 C CA . ARG A 1 101 ? -16.596 -4.575 27.426 1.00 98.31 101 ARG A CA 1
ATOM 816 C C . ARG A 1 101 ? -17.723 -5.478 27.915 1.00 98.31 101 ARG A C 1
ATOM 818 O O . ARG A 1 101 ? -18.371 -5.118 28.891 1.00 98.31 101 ARG A O 1
ATOM 825 N N . ALA A 1 102 ? -17.927 -6.626 27.274 1.00 98.25 102 ALA A N 1
ATOM 826 C CA . ALA A 1 102 ? -18.946 -7.593 27.667 1.00 98.25 102 ALA A CA 1
ATOM 827 C C . ALA A 1 102 ? -18.668 -8.178 29.061 1.00 98.25 102 ALA A C 1
ATOM 829 O O . ALA A 1 102 ? -19.575 -8.237 29.890 1.00 98.25 102 ALA A O 1
ATOM 830 N N . ASP A 1 103 ? -17.415 -8.537 29.349 1.00 97.88 103 ASP A N 1
ATOM 831 C CA . ASP A 1 103 ? -16.993 -9.044 30.659 1.00 97.88 103 ASP A CA 1
ATOM 832 C C . ASP A 1 103 ? -17.209 -7.983 31.747 1.00 97.88 103 ASP A C 1
ATOM 834 O O . ASP A 1 103 ? -17.782 -8.272 32.798 1.00 97.88 103 ASP A O 1
ATOM 838 N N . ALA A 1 104 ? -16.828 -6.730 31.473 1.00 97.88 104 ALA A N 1
ATOM 839 C CA . ALA A 1 104 ? -17.052 -5.620 32.393 1.00 97.88 104 ALA A CA 1
ATOM 840 C C . ALA A 1 104 ? -18.547 -5.332 32.603 1.00 97.88 104 ALA A C 1
ATOM 842 O O . ALA A 1 104 ? -18.968 -5.052 33.723 1.00 97.88 104 ALA A O 1
ATOM 843 N N . GLU A 1 105 ? -19.369 -5.392 31.552 1.00 97.88 105 GLU A N 1
ATOM 844 C CA . GLU A 1 105 ? -20.817 -5.200 31.666 1.00 97.88 105 GLU A CA 1
ATOM 845 C C . GLU A 1 105 ? -21.471 -6.311 32.494 1.00 97.88 105 GLU A C 1
ATOM 847 O O . GLU A 1 105 ? -22.321 -6.016 33.338 1.00 97.88 105 GLU A O 1
ATOM 852 N N . MET A 1 106 ? -21.042 -7.561 32.306 1.00 97.69 106 MET A N 1
ATOM 853 C CA . MET A 1 106 ? -21.487 -8.701 33.103 1.00 97.69 106 MET A CA 1
ATOM 854 C C . MET A 1 106 ? -21.113 -8.520 34.578 1.00 97.69 106 MET A C 1
ATOM 856 O O . MET A 1 106 ? -21.999 -8.571 35.430 1.00 97.69 106 MET A O 1
ATOM 860 N N . GLU A 1 107 ? -19.847 -8.220 34.883 1.00 97.19 107 GLU A N 1
ATOM 861 C CA . GLU A 1 107 ? -19.376 -8.009 36.259 1.00 97.19 107 GLU A CA 1
ATOM 862 C C . GLU A 1 107 ? -20.109 -6.831 36.928 1.00 97.19 107 GLU A C 1
ATOM 864 O O . GLU A 1 107 ? -20.609 -6.935 38.050 1.00 97.19 107 GLU A O 1
ATOM 869 N N . ILE A 1 108 ? -20.262 -5.704 36.223 1.00 95.75 108 ILE A N 1
ATOM 870 C CA . ILE A 1 108 ? -21.050 -4.562 36.711 1.00 95.75 108 ILE A CA 1
ATOM 871 C C . ILE A 1 108 ? -22.513 -4.968 36.931 1.00 95.75 108 ILE A C 1
ATOM 873 O O . ILE A 1 108 ? -23.142 -4.509 37.888 1.00 95.75 108 ILE A O 1
ATOM 877 N N . GLY A 1 109 ? -23.075 -5.801 36.055 1.00 95.50 109 GLY A N 1
ATOM 878 C CA . GLY A 1 109 ? -24.424 -6.347 36.172 1.00 95.50 109 GLY A CA 1
ATOM 879 C C . GLY A 1 109 ? -24.611 -7.177 37.441 1.00 95.50 109 GLY A C 1
ATOM 880 O O . GLY A 1 109 ? -25.586 -6.963 38.165 1.00 95.50 109 GLY A O 1
ATOM 881 N N . GLU A 1 110 ? -23.653 -8.049 37.757 1.00 96.12 110 GLU A N 1
ATOM 882 C CA . GLU A 1 110 ? -23.629 -8.845 38.989 1.00 96.12 110 GLU A CA 1
ATOM 883 C C . GLU A 1 110 ? -23.610 -7.944 40.229 1.00 96.12 110 GLU A C 1
ATOM 885 O O . GLU A 1 110 ? -24.463 -8.075 41.112 1.00 96.12 110 GLU A O 1
ATOM 890 N N . TRP A 1 111 ? -22.719 -6.948 40.265 1.00 97.25 111 TRP A N 1
ATOM 891 C CA . TRP A 1 111 ? -22.666 -5.993 41.375 1.00 97.25 111 TRP A CA 1
ATOM 892 C C . TRP A 1 111 ? -23.949 -5.165 41.498 1.00 97.25 111 TRP A C 1
ATOM 894 O O . TRP A 1 111 ? -24.448 -4.949 42.605 1.00 97.25 111 TRP A O 1
ATOM 904 N N . ARG A 1 112 ? -24.546 -4.740 40.378 1.00 95.50 112 ARG A N 1
ATOM 905 C CA . ARG A 1 112 ? -25.839 -4.036 40.376 1.00 95.50 112 ARG A CA 1
ATOM 906 C C . ARG A 1 112 ? -26.973 -4.913 40.899 1.00 95.50 112 ARG A C 1
ATOM 908 O O . ARG A 1 112 ? -27.862 -4.383 41.566 1.00 95.50 112 ARG A O 1
ATOM 915 N N . ALA A 1 113 ? -26.952 -6.217 40.632 1.00 95.00 113 ALA A N 1
ATOM 916 C CA . ALA A 1 113 ? -27.926 -7.155 41.181 1.00 95.00 113 ALA A CA 1
ATOM 917 C C . ALA A 1 113 ? -27.782 -7.275 42.705 1.00 95.00 113 ALA A C 1
ATOM 919 O O . ALA A 1 113 ? -28.783 -7.172 43.412 1.00 95.00 113 ALA A O 1
ATOM 920 N N . VAL A 1 114 ? -26.551 -7.383 43.222 1.00 95.75 114 VAL A N 1
ATOM 921 C CA . VAL A 1 114 ? -26.282 -7.364 44.672 1.00 95.75 114 VAL A CA 1
ATOM 922 C C . VAL A 1 114 ? -26.815 -6.077 45.303 1.00 95.75 114 VAL A C 1
ATOM 924 O O . VAL A 1 114 ? -27.579 -6.134 46.265 1.00 95.75 114 VAL A O 1
ATOM 927 N N . MET A 1 115 ? -26.497 -4.917 44.720 1.00 95.31 115 MET A N 1
ATOM 928 C CA . MET A 1 115 ? -27.005 -3.625 45.196 1.00 95.31 115 MET A CA 1
ATOM 929 C C . MET A 1 115 ? -28.538 -3.566 45.196 1.00 95.31 115 MET A C 1
ATOM 931 O O . MET A 1 115 ? -29.134 -3.032 46.130 1.00 95.31 115 MET A O 1
ATOM 935 N N . ALA A 1 116 ? -29.185 -4.096 44.155 1.00 95.50 116 ALA A N 1
ATOM 936 C CA . ALA A 1 116 ? -30.638 -4.120 44.049 1.00 95.50 116 ALA A CA 1
ATOM 937 C C . ALA A 1 116 ? -31.271 -4.972 45.160 1.00 95.50 116 ALA A C 1
ATOM 939 O O . ALA A 1 116 ? -32.212 -4.511 45.809 1.00 95.50 116 ALA A O 1
ATOM 940 N N . THR A 1 117 ? -30.718 -6.157 45.430 1.00 95.25 117 THR A N 1
ATOM 941 C CA . THR A 1 117 ? -31.137 -7.024 46.542 1.00 95.25 117 THR A CA 1
ATOM 942 C C . THR A 1 117 ? -30.953 -6.324 47.887 1.00 95.25 117 THR A C 1
ATOM 944 O O . THR A 1 117 ? -31.910 -6.236 48.652 1.00 95.25 117 THR A O 1
ATOM 947 N N . SER A 1 118 ? -29.785 -5.729 48.155 1.00 94.12 118 SER A N 1
ATOM 948 C CA . SER A 1 118 ? -29.541 -5.013 49.417 1.00 94.12 118 SER A CA 1
ATOM 949 C C . SER A 1 118 ? -30.497 -3.832 49.617 1.00 94.12 118 SER A C 1
ATOM 951 O O . SER A 1 118 ? -31.005 -3.622 50.716 1.00 94.12 118 SER A O 1
ATOM 953 N N . VAL A 1 119 ? -30.803 -3.071 48.559 1.00 94.44 119 VAL A N 1
ATOM 954 C CA . VAL A 1 119 ? -31.818 -2.004 48.624 1.00 94.44 119 VAL A CA 1
ATOM 955 C C . VAL A 1 119 ? -33.204 -2.580 48.914 1.00 94.44 119 VAL A C 1
ATOM 957 O O . VAL A 1 119 ? -33.944 -1.993 49.701 1.00 94.44 119 VAL A O 1
ATOM 960 N N . ALA A 1 120 ? -33.576 -3.706 48.302 1.00 92.81 120 ALA A N 1
ATOM 961 C CA . ALA A 1 120 ? -34.862 -4.347 48.559 1.00 92.81 120 ALA A CA 1
ATOM 962 C C . ALA A 1 120 ? -34.989 -4.816 50.018 1.00 92.81 120 ALA A C 1
ATOM 964 O O . ALA A 1 120 ? -36.025 -4.576 50.633 1.00 92.81 120 ALA A O 1
ATOM 965 N N . GLU A 1 121 ? -33.933 -5.398 50.590 1.00 93.19 121 GLU A N 1
ATOM 966 C CA . GLU A 1 121 ? -33.884 -5.813 51.998 1.00 93.19 121 GLU A CA 1
AT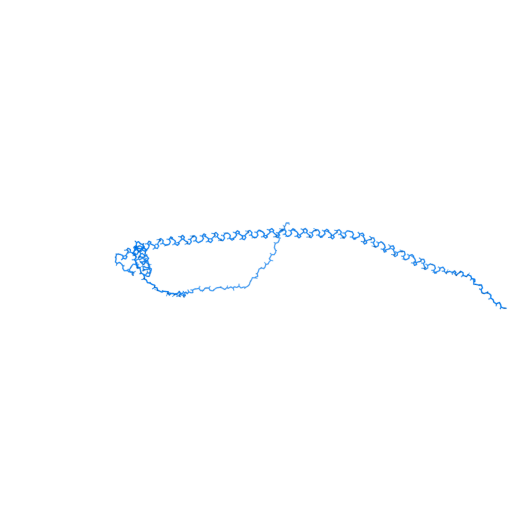OM 967 C C . GLU A 1 121 ? -34.010 -4.622 52.959 1.00 93.19 121 GLU A C 1
ATOM 969 O O . GLU A 1 121 ? -34.829 -4.660 53.876 1.00 93.19 121 GLU A O 1
ATOM 974 N N . ILE A 1 122 ? -33.279 -3.525 52.719 1.00 91.38 122 ILE A N 1
ATOM 975 C CA . ILE A 1 122 ? -33.382 -2.299 53.535 1.00 91.38 122 ILE A CA 1
ATOM 976 C C . ILE A 1 122 ? -34.804 -1.731 53.480 1.00 91.38 122 ILE A C 1
ATOM 978 O O . ILE A 1 122 ? -35.367 -1.331 54.498 1.00 91.38 122 ILE A O 1
ATOM 982 N N . ARG A 1 123 ? -35.416 -1.724 52.294 1.00 89.75 123 ARG A N 1
ATOM 983 C CA . ARG A 1 123 ? -36.787 -1.235 52.122 1.00 89.75 123 ARG A CA 1
ATOM 984 C C . ARG A 1 123 ? -37.840 -2.167 52.714 1.00 89.75 123 ARG A C 1
ATOM 986 O O . ARG A 1 123 ? -38.906 -1.684 53.080 1.00 89.75 123 ARG A O 1
ATOM 993 N N . ALA A 1 124 ? -37.559 -3.465 52.818 1.00 90.12 124 ALA A N 1
ATOM 994 C CA . ALA A 1 124 ? -38.415 -4.419 53.519 1.00 90.12 124 ALA A CA 1
ATOM 995 C C . ALA A 1 124 ? -38.399 -4.212 55.045 1.00 90.12 124 ALA A C 1
ATOM 997 O O . ALA A 1 124 ? -39.333 -4.634 55.718 1.00 90.12 124 ALA A O 1
ATOM 998 N N . ALA A 1 125 ? -37.386 -3.523 55.582 1.00 91.31 125 ALA A N 1
ATOM 999 C CA . ALA A 1 125 ? -37.325 -3.080 56.976 1.00 91.31 125 ALA A CA 1
ATOM 1000 C C . ALA A 1 125 ? -38.022 -1.717 57.216 1.00 91.31 125 ALA A C 1
ATOM 1002 O O . ALA A 1 125 ? -37.667 -1.003 58.150 1.00 91.31 125 ALA A O 1
ATOM 1003 N N . ASP A 1 126 ? -38.981 -1.342 56.360 1.00 87.19 126 ASP A N 1
ATOM 1004 C CA . ASP A 1 126 ? -39.767 -0.096 56.411 1.00 87.19 126 ASP A CA 1
ATOM 1005 C C . ASP A 1 126 ? -38.963 1.218 56.292 1.00 87.19 126 ASP A C 1
ATOM 1007 O O . ASP A 1 126 ? -39.466 2.302 56.597 1.00 87.19 126 ASP A O 1
ATOM 1011 N N . VAL A 1 127 ? -37.734 1.169 55.765 1.00 88.38 127 VAL A N 1
ATOM 1012 C CA . VAL A 1 127 ? -36.935 2.375 55.497 1.00 88.38 127 VAL A CA 1
ATOM 1013 C C . VAL A 1 127 ? -37.393 3.054 54.199 1.00 88.38 127 VAL A C 1
ATOM 1015 O O . VAL A 1 127 ? -37.445 2.454 53.117 1.00 88.38 127 VAL A O 1
ATOM 1018 N N . GLY A 1 128 ? -37.702 4.352 54.279 1.00 88.38 128 GLY A N 1
ATOM 1019 C CA . GLY A 1 128 ? -38.120 5.157 53.129 1.00 88.38 128 GLY A CA 1
ATOM 1020 C C . GLY A 1 128 ? -37.012 5.337 52.079 1.00 88.38 128 GLY A C 1
ATOM 1021 O O . GLY A 1 128 ? -35.820 5.247 52.368 1.00 88.38 128 GLY A O 1
ATOM 1022 N N . ALA A 1 129 ? -37.382 5.654 50.832 1.00 88.25 1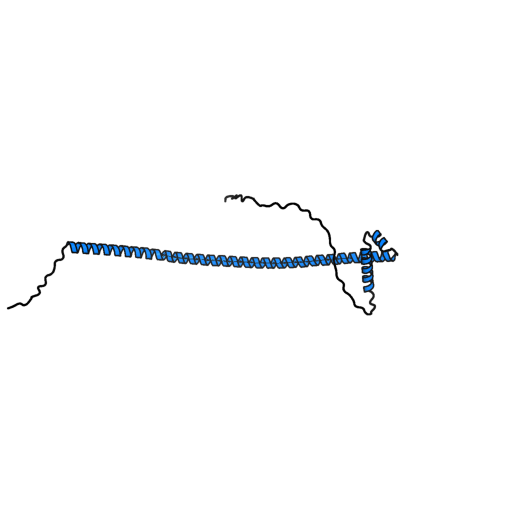29 ALA A N 1
ATOM 1023 C CA . ALA A 1 129 ? -36.412 5.783 49.734 1.00 88.25 129 ALA A CA 1
ATOM 1024 C C . ALA A 1 129 ? -35.391 6.924 49.933 1.00 88.25 129 ALA A C 1
ATOM 1026 O O . ALA A 1 129 ? -34.241 6.788 49.523 1.00 88.25 129 ALA A O 1
ATOM 1027 N N . ALA A 1 130 ? -35.795 8.036 50.560 1.00 90.06 130 ALA A N 1
ATOM 1028 C CA . ALA A 1 130 ? -34.907 9.166 50.853 1.00 90.06 130 ALA A CA 1
ATOM 1029 C C . ALA A 1 130 ? -33.911 8.851 51.982 1.00 90.06 130 ALA A C 1
ATOM 1031 O O . ALA A 1 130 ? -32.751 9.244 51.917 1.00 90.06 130 ALA A O 1
ATOM 1032 N N . GLU A 1 131 ? -34.351 8.095 52.985 1.00 91.56 131 GLU A N 1
ATOM 1033 C CA . GLU A 1 131 ? -33.510 7.660 54.099 1.00 91.56 131 GLU A CA 1
ATOM 1034 C C . GLU A 1 131 ? -32.526 6.569 53.657 1.00 91.56 131 GLU A C 1
ATOM 1036 O O . GLU A 1 131 ? -31.333 6.667 53.927 1.00 91.56 131 GLU A O 1
ATOM 1041 N N . THR A 1 132 ? -32.985 5.608 52.848 1.00 91.62 132 THR A N 1
ATOM 1042 C CA . THR A 1 132 ? -32.123 4.602 52.200 1.00 91.62 132 THR A CA 1
ATOM 1043 C C . THR A 1 132 ? -31.055 5.262 51.319 1.00 91.62 132 THR A C 1
ATOM 1045 O O . THR A 1 132 ? -29.901 4.844 51.310 1.00 91.62 132 THR A O 1
ATOM 1048 N N . ALA A 1 133 ? -31.423 6.321 50.590 1.00 92.38 133 ALA A N 1
ATOM 1049 C CA . ALA A 1 133 ? -30.499 7.101 49.768 1.00 92.38 133 ALA A CA 1
ATOM 1050 C C . ALA A 1 133 ? -29.405 7.774 50.613 1.00 92.38 133 ALA A C 1
ATOM 1052 O O . ALA A 1 133 ? -28.227 7.687 50.267 1.00 92.38 133 ALA A O 1
ATOM 1053 N N . ALA A 1 134 ? -29.782 8.382 51.742 1.00 93.38 134 ALA A N 1
ATOM 1054 C CA . ALA A 1 134 ? -28.837 8.987 52.676 1.00 93.38 134 ALA A CA 1
ATOM 1055 C C . ALA A 1 134 ? -27.900 7.946 53.318 1.00 93.38 134 ALA A C 1
ATOM 1057 O O . ALA A 1 134 ? -26.699 8.188 53.394 1.00 93.38 134 ALA A O 1
ATOM 1058 N N . LEU A 1 135 ? -28.425 6.779 53.714 1.00 93.12 135 LEU A N 1
ATOM 1059 C CA . LEU A 1 135 ? -27.647 5.683 54.311 1.00 93.12 135 LEU A CA 1
ATOM 1060 C C . LEU A 1 135 ? -26.598 5.104 53.354 1.00 93.12 135 LEU A C 1
ATOM 1062 O O . LEU A 1 135 ? -25.482 4.801 53.766 1.00 93.12 135 LEU A O 1
ATOM 1066 N N . LEU A 1 136 ? -26.957 4.950 52.079 1.00 93.44 136 L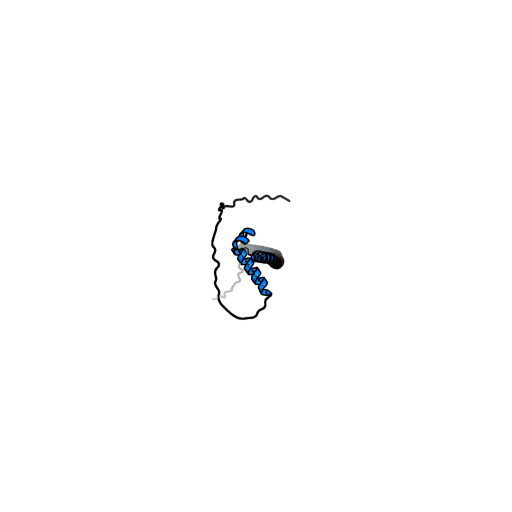EU A N 1
ATOM 1067 C CA . LEU A 1 136 ? -26.097 4.339 51.063 1.00 93.44 136 LEU A CA 1
ATOM 1068 C C . LEU A 1 136 ? -25.239 5.359 50.298 1.00 93.44 136 LEU A C 1
ATOM 1070 O O . LEU A 1 136 ? -24.453 4.969 49.437 1.00 93.44 136 LEU A O 1
ATOM 1074 N N . GLY A 1 137 ? -25.398 6.659 50.569 1.00 94.75 137 GLY A N 1
ATOM 1075 C CA . GLY A 1 137 ? -24.658 7.724 49.886 1.00 94.75 137 GLY A CA 1
ATOM 1076 C C . GLY A 1 137 ? -24.971 7.846 48.389 1.00 94.75 137 GLY A C 1
ATOM 1077 O O . GLY A 1 137 ? -24.135 8.317 47.621 1.00 94.75 137 GLY A O 1
ATOM 1078 N N . ILE A 1 138 ? -26.162 7.421 47.954 1.00 94.69 138 ILE A N 1
ATOM 1079 C CA . ILE A 1 138 ? -26.600 7.464 46.550 1.00 94.69 138 ILE A CA 1
ATOM 1080 C C . ILE A 1 138 ? -27.858 8.315 46.390 1.00 94.69 138 ILE A C 1
ATOM 1082 O O . ILE A 1 138 ? -28.551 8.631 47.350 1.00 94.69 138 ILE A O 1
ATOM 1086 N N . SER A 1 139 ? -28.194 8.696 45.157 1.00 94.50 139 SER A N 1
ATOM 1087 C CA . SER A 1 139 ? -29.414 9.473 44.912 1.00 94.50 139 SER A CA 1
ATOM 1088 C C . SER A 1 139 ? -30.687 8.645 45.147 1.00 94.50 139 SER A C 1
ATOM 1090 O O . SER A 1 139 ? -30.742 7.454 44.835 1.00 94.50 139 SER A O 1
ATOM 1092 N N . ALA A 1 140 ? -31.775 9.288 45.586 1.00 91.25 140 ALA A N 1
ATOM 1093 C CA . ALA A 1 140 ? -33.090 8.638 45.693 1.00 91.25 140 ALA A CA 1
ATOM 1094 C C . ALA A 1 140 ? -33.591 8.084 44.339 1.00 91.25 140 ALA A C 1
ATOM 1096 O O . ALA A 1 140 ? -34.287 7.067 44.279 1.00 91.25 140 ALA A O 1
ATOM 1097 N N . LYS A 1 141 ? -33.182 8.703 43.222 1.00 93.88 141 LYS A N 1
ATOM 1098 C CA . LYS A 1 141 ? -33.432 8.187 41.867 1.00 93.88 141 LYS A CA 1
ATOM 1099 C C . LYS A 1 141 ? -32.707 6.855 41.621 1.00 93.88 141 LYS A C 1
ATOM 1101 O O . LYS A 1 141 ? -33.295 5.950 41.036 1.00 93.88 141 LYS A O 1
ATOM 1106 N N . ALA A 1 142 ? -31.471 6.706 42.098 1.00 92.25 142 ALA A N 1
ATOM 1107 C CA . ALA A 1 142 ? -30.737 5.444 42.022 1.00 92.25 142 ALA A CA 1
ATOM 1108 C C . ALA A 1 142 ? -31.375 4.360 42.907 1.00 92.25 142 ALA A C 1
ATOM 1110 O O . ALA A 1 142 ? -31.578 3.245 42.439 1.00 92.25 142 ALA A O 1
ATOM 1111 N N . VAL A 1 143 ? -31.800 4.700 44.132 1.00 92.00 143 VAL A N 1
ATOM 1112 C CA . VAL A 1 143 ? -32.523 3.773 45.030 1.00 92.00 143 VAL A CA 1
ATOM 1113 C C . VAL A 1 143 ? -33.817 3.265 44.392 1.00 92.00 143 VAL A C 1
ATOM 1115 O O . VAL A 1 143 ? -34.103 2.068 44.417 1.00 92.00 143 VAL A O 1
ATOM 1118 N N . THR A 1 144 ? -34.608 4.158 43.793 1.00 92.75 144 THR A N 1
ATOM 1119 C CA . THR A 1 144 ? -35.856 3.769 43.116 1.00 92.75 144 THR A CA 1
ATOM 1120 C C . THR A 1 144 ? -35.604 2.936 41.861 1.00 92.75 144 THR A C 1
ATOM 1122 O O . THR A 1 144 ? -36.359 1.999 41.610 1.00 92.75 144 THR A O 1
ATOM 1125 N N . ALA A 1 145 ? -34.543 3.216 41.097 1.00 92.12 145 ALA A N 1
ATOM 1126 C CA . ALA A 1 145 ? -34.140 2.384 39.965 1.00 92.12 145 ALA A CA 1
ATOM 1127 C C . ALA A 1 145 ? -33.724 0.973 40.414 1.00 92.12 145 ALA A C 1
ATOM 1129 O O . ALA A 1 145 ? -34.266 0.001 39.899 1.00 92.12 145 ALA A O 1
ATOM 1130 N N . LEU A 1 146 ? -32.861 0.863 41.428 1.00 93.25 146 LEU A N 1
ATOM 1131 C CA . LEU A 1 146 ? -32.434 -0.414 42.013 1.00 93.25 146 LEU A CA 1
ATOM 1132 C C . LEU A 1 146 ? -33.614 -1.205 42.595 1.00 93.25 146 LEU A C 1
ATOM 1134 O O . LEU A 1 146 ? -33.720 -2.405 42.364 1.00 93.25 146 LEU A O 1
ATOM 1138 N N . SER A 1 147 ? -34.557 -0.527 43.258 1.00 90.75 147 SER A N 1
ATOM 1139 C CA . SER A 1 147 ? -35.791 -1.155 43.756 1.00 90.75 147 SER A CA 1
ATOM 1140 C C . SER A 1 147 ? -36.635 -1.750 42.621 1.00 90.75 147 SER A C 1
ATOM 1142 O O . SER A 1 147 ? -37.175 -2.844 42.763 1.00 90.75 147 SER A O 1
ATOM 1144 N N . ARG A 1 148 ? -36.757 -1.047 41.482 1.00 92.06 148 ARG A N 1
ATOM 1145 C CA . ARG A 1 148 ? -37.466 -1.573 40.301 1.00 92.06 148 ARG A CA 1
ATOM 1146 C C . ARG A 1 148 ? -36.737 -2.769 39.696 1.00 92.06 148 ARG A C 1
ATOM 1148 O O . ARG A 1 148 ? -37.395 -3.732 39.325 1.00 92.06 148 ARG A O 1
ATOM 1155 N N . THR A 1 149 ? -35.408 -2.726 39.628 1.00 89.19 149 THR A N 1
ATOM 1156 C CA . THR A 1 149 ? -34.592 -3.848 39.142 1.00 89.19 149 THR A CA 1
ATOM 1157 C C . THR A 1 149 ? -34.760 -5.087 40.024 1.00 89.19 149 THR A C 1
ATOM 1159 O O . THR A 1 149 ? -34.985 -6.172 39.496 1.00 89.19 149 THR A O 1
ATOM 1162 N N . ALA A 1 150 ? -34.748 -4.935 41.352 1.00 88.25 150 ALA A N 1
ATOM 1163 C CA . ALA A 1 150 ? -35.003 -6.035 42.287 1.00 88.25 150 ALA A CA 1
ATOM 1164 C C . ALA A 1 150 ? -36.417 -6.625 42.130 1.00 88.25 150 ALA A C 1
ATOM 1166 O O . ALA A 1 150 ? -36.597 -7.846 42.134 1.00 88.25 150 ALA A O 1
ATOM 1167 N N . ALA A 1 151 ? -37.424 -5.766 41.937 1.00 85.94 151 ALA A N 1
ATOM 1168 C CA . ALA A 1 151 ? -38.800 -6.196 41.692 1.00 85.94 151 ALA A CA 1
ATOM 1169 C C . ALA A 1 151 ? -38.944 -6.946 40.356 1.00 85.94 151 ALA A C 1
ATOM 1171 O O . ALA A 1 151 ? -39.614 -7.975 40.302 1.00 85.94 151 ALA A O 1
ATOM 1172 N N . ALA A 1 152 ? -38.281 -6.476 39.294 1.00 84.38 152 ALA A N 1
ATOM 1173 C CA . ALA A 1 152 ? -38.257 -7.154 38.001 1.00 84.38 152 ALA A CA 1
ATOM 1174 C C . ALA A 1 152 ? -37.571 -8.527 38.093 1.00 84.38 152 ALA A C 1
ATOM 1176 O O . ALA A 1 152 ? -38.118 -9.507 37.597 1.00 84.38 152 ALA A O 1
ATOM 1177 N N . ALA A 1 153 ? -36.437 -8.626 38.794 1.00 79.06 153 ALA A N 1
ATOM 1178 C CA . ALA A 1 153 ? -35.741 -9.894 39.025 1.00 79.06 153 ALA A CA 1
ATOM 1179 C C . ALA A 1 153 ? -36.594 -10.898 39.825 1.00 79.06 153 ALA A C 1
ATOM 1181 O O . ALA A 1 153 ? -36.607 -12.086 39.516 1.00 79.06 153 ALA A O 1
ATOM 1182 N N . SER A 1 154 ? -37.372 -10.414 40.799 1.00 73.19 154 SER A N 1
ATOM 1183 C CA . SER A 1 154 ? -38.301 -11.243 41.584 1.00 73.19 154 SER A CA 1
ATOM 1184 C C . SER A 1 154 ? -39.539 -11.681 40.783 1.00 73.19 154 SER A C 1
ATOM 1186 O O . SER A 1 154 ? -40.123 -12.726 41.065 1.00 73.19 154 SER A O 1
ATOM 1188 N N . GLY A 1 155 ? -39.937 -10.909 39.765 1.00 61.28 155 GLY A N 1
ATOM 1189 C CA . GLY A 1 155 ? -41.069 -11.209 38.882 1.00 61.28 155 GLY A CA 1
ATOM 1190 C C . GLY A 1 155 ? -40.794 -12.293 37.832 1.00 61.28 155 GLY A C 1
ATOM 1191 O O . GLY A 1 155 ? -41.727 -12.959 37.391 1.00 61.28 155 GLY A O 1
ATOM 1192 N N . VAL A 1 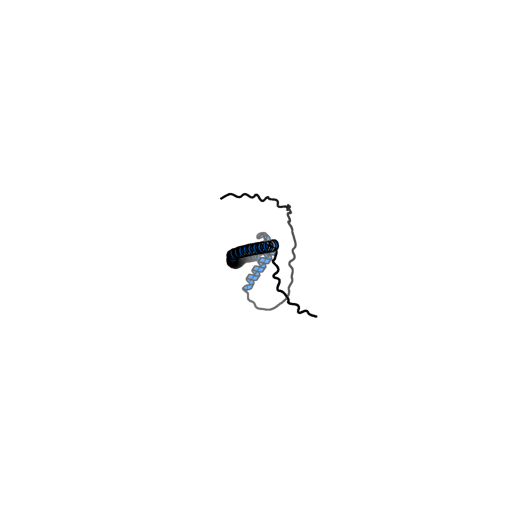156 ? -39.528 -12.538 37.470 1.00 56.75 156 VAL A N 1
ATOM 1193 C CA . VAL A 1 156 ? -39.141 -13.550 36.462 1.00 56.75 156 VAL A CA 1
ATOM 1194 C C . VAL A 1 156 ? -39.345 -14.996 36.960 1.00 56.75 156 VAL A C 1
ATOM 1196 O O . VAL A 1 156 ? -39.462 -15.911 36.151 1.00 56.75 156 VAL A O 1
ATOM 1199 N N . GLY A 1 157 ? -39.497 -15.218 38.272 1.00 45.91 157 GLY A N 1
ATOM 1200 C CA . GLY A 1 157 ? -39.891 -16.517 38.847 1.00 45.91 157 GLY A CA 1
ATOM 1201 C C . GLY A 1 157 ? -41.406 -16.774 38.896 1.00 45.91 157 GLY A C 1
ATOM 1202 O O . GLY A 1 157 ? -41.834 -17.850 39.309 1.00 45.91 157 GLY A O 1
ATOM 1203 N N . GLY A 1 158 ? -42.231 -15.798 38.503 1.00 42.53 158 GLY A N 1
ATOM 1204 C CA . GLY A 1 158 ? -43.687 -15.845 38.614 1.00 42.53 158 GLY A CA 1
ATOM 1205 C C . GLY A 1 158 ? -44.369 -15.799 37.255 1.00 42.53 158 GLY A C 1
ATOM 1206 O O . GLY A 1 158 ? -44.961 -14.786 36.893 1.00 42.53 158 GLY A O 1
ATOM 1207 N N . GLN A 1 159 ? -44.337 -16.905 36.513 1.00 39.72 159 GLN A N 1
ATOM 1208 C CA . GLN A 1 159 ? -45.152 -17.065 35.312 1.00 39.72 159 GLN A CA 1
ATOM 1209 C C . GLN A 1 159 ? -46.631 -17.189 35.713 1.00 39.72 159 GLN A C 1
ATOM 1211 O O . GLN A 1 159 ? -47.161 -18.280 35.914 1.00 39.72 159 GLN A O 1
ATOM 1216 N N . ARG A 1 160 ? -47.304 -16.044 35.852 1.00 41.34 160 ARG A N 1
ATOM 1217 C CA . ARG A 1 160 ? -48.750 -15.929 35.662 1.00 41.34 160 ARG A CA 1
ATOM 1218 C C . ARG A 1 160 ? -48.987 -15.300 34.298 1.00 41.34 160 ARG A C 1
ATOM 1220 O O . ARG A 1 160 ? -48.667 -14.139 34.066 1.00 41.34 160 ARG A O 1
ATOM 1227 N N . SER A 1 161 ? -49.528 -16.126 33.411 1.00 43.88 161 SER A N 1
ATOM 1228 C CA . SER A 1 161 ? -50.304 -15.710 32.252 1.00 43.88 161 SER A CA 1
ATOM 1229 C C . SER A 1 161 ? -51.344 -14.673 32.677 1.00 43.88 161 SER A C 1
ATOM 1231 O O . SER A 1 161 ? -52.108 -14.922 33.606 1.00 43.88 161 SER A O 1
ATOM 1233 N N . ASP A 1 162 ? -51.358 -13.505 32.053 1.00 37.44 162 ASP A N 1
ATOM 1234 C CA . ASP A 1 162 ? -52.303 -13.212 30.974 1.00 37.44 162 ASP A CA 1
ATOM 1235 C C . ASP A 1 162 ? -52.284 -11.722 30.613 1.00 37.44 162 ASP A C 1
ATOM 1237 O O . ASP A 1 162 ? -52.279 -10.852 31.477 1.00 37.44 162 ASP A O 1
ATOM 1241 N N . ALA A 1 163 ? -52.342 -11.517 29.298 1.00 40.38 163 ALA A N 1
ATOM 1242 C CA . ALA A 1 163 ? -53.040 -10.461 28.573 1.00 40.38 163 ALA A CA 1
ATOM 1243 C C . ALA A 1 163 ? -52.677 -8.970 28.765 1.00 40.38 163 ALA A C 1
ATOM 1245 O O . ALA A 1 163 ? -52.829 -8.370 29.821 1.00 40.38 163 ALA A O 1
ATOM 1246 N N . ASP A 1 164 ? -52.365 -8.386 27.602 1.00 40.09 164 ASP A N 1
ATOM 1247 C CA . ASP A 1 164 ? -52.765 -7.059 27.122 1.00 40.09 164 ASP A CA 1
ATOM 1248 C C . ASP A 1 164 ? -52.402 -5.821 27.954 1.00 40.09 164 ASP A C 1
ATOM 1250 O O . ASP A 1 164 ? -53.040 -5.472 28.940 1.00 40.09 164 ASP A O 1
ATOM 1254 N N . SER A 1 165 ? -51.528 -4.982 27.396 1.00 37.94 165 SER A N 1
ATOM 1255 C CA . SER A 1 165 ? -52.025 -3.902 26.532 1.00 37.94 165 SER A CA 1
ATOM 1256 C C . SER A 1 165 ? -50.866 -3.067 25.985 1.00 37.94 165 SER A C 1
ATOM 1258 O O . SER A 1 165 ? -49.897 -2.752 26.674 1.00 37.94 165 SER A O 1
ATOM 1260 N N . MET A 1 166 ? -50.984 -2.735 24.705 1.00 47.38 166 MET A N 1
ATOM 1261 C CA . MET A 1 166 ? -50.085 -1.895 23.924 1.00 47.38 166 MET A CA 1
ATOM 1262 C C . MET A 1 166 ? -49.962 -0.454 24.454 1.00 47.38 166 MET A C 1
ATOM 1264 O O . MET A 1 166 ? -50.869 0.036 25.126 1.00 47.38 166 MET A O 1
ATOM 1268 N N . ARG A 1 167 ? -48.941 0.254 23.916 1.00 41.34 167 ARG A N 1
ATOM 1269 C CA . ARG A 1 167 ? -48.825 1.729 23.731 1.00 41.34 167 ARG A CA 1
ATOM 1270 C C . ARG A 1 167 ? -48.023 2.438 24.840 1.00 41.34 167 ARG A C 1
ATOM 1272 O O . ARG A 1 167 ? -48.284 2.221 26.009 1.00 41.34 167 ARG A O 1
ATOM 1279 N N . ALA A 1 168 ? -47.057 3.324 24.590 1.00 38.53 168 ALA A N 1
ATOM 1280 C CA . ALA A 1 168 ? -46.573 4.009 23.391 1.00 38.53 168 ALA A CA 1
ATOM 1281 C C . ALA A 1 168 ? -45.114 4.466 23.600 1.00 38.53 168 ALA A C 1
ATOM 1283 O O . ALA A 1 168 ? -44.643 4.597 24.728 1.00 38.53 168 ALA A O 1
ATOM 1284 N N . GLU A 1 169 ? -44.456 4.748 22.478 1.00 51.31 169 GLU A N 1
ATOM 1285 C CA . GLU A 1 169 ? -43.214 5.511 22.345 1.00 51.31 169 GLU A CA 1
ATOM 1286 C C . GLU A 1 169 ? -43.254 6.878 23.051 1.00 51.31 169 GLU A C 1
ATOM 1288 O O . GLU A 1 169 ? -44.291 7.541 23.043 1.00 51.31 169 GLU A O 1
ATOM 1293 N N . ALA A 1 170 ? -42.096 7.345 23.537 1.00 40.56 170 ALA A N 1
ATOM 1294 C CA . ALA A 1 170 ? -41.672 8.745 23.413 1.00 40.56 170 ALA A CA 1
ATOM 1295 C C . ALA A 1 170 ? -40.170 8.901 23.735 1.00 40.56 170 ALA A C 1
ATOM 1297 O O . ALA A 1 170 ? -39.741 8.812 24.882 1.00 40.56 170 ALA A O 1
ATOM 1298 N N . VAL A 1 171 ? -39.394 9.075 22.663 1.00 49.34 171 VAL A N 1
ATOM 1299 C CA . VAL A 1 171 ? -38.321 10.068 22.454 1.00 49.34 171 VAL A CA 1
ATOM 1300 C C . VAL A 1 171 ? -37.983 11.016 23.619 1.00 49.34 171 VAL A C 1
ATOM 1302 O O . VAL A 1 171 ? -38.859 11.685 24.155 1.00 49.34 171 VAL A O 1
ATOM 1305 N N . ASP A 1 172 ? -36.684 11.160 23.896 1.00 35.00 172 ASP A N 1
ATOM 1306 C CA . ASP A 1 172 ? -35.879 12.368 23.610 1.00 35.00 172 ASP A CA 1
ATOM 1307 C C . ASP A 1 172 ? -34.795 12.580 24.683 1.00 35.00 172 ASP A C 1
ATOM 1309 O O . ASP A 1 172 ? -35.074 12.714 25.876 1.00 35.00 172 ASP A O 1
ATOM 1313 N N . ALA A 1 173 ? -33.534 12.585 24.253 1.00 38.69 173 ALA A N 1
ATOM 1314 C CA . ALA A 1 173 ? -32.375 12.824 25.101 1.00 38.69 173 ALA A CA 1
ATOM 1315 C C . ALA A 1 173 ? -31.805 14.205 24.768 1.00 38.69 173 ALA A C 1
ATOM 1317 O O . ALA A 1 173 ? -31.041 14.360 23.818 1.00 38.69 173 ALA A O 1
ATOM 1318 N N . ALA A 1 174 ? -32.159 15.195 25.587 1.00 50.06 174 ALA A N 1
ATOM 1319 C CA . ALA A 1 174 ? -31.568 16.525 25.576 1.00 50.06 174 ALA A CA 1
ATOM 1320 C C . ALA A 1 174 ? -30.986 16.865 26.957 1.00 50.06 174 ALA A C 1
ATOM 1322 O O . ALA A 1 174 ? -31.720 17.134 27.904 1.00 50.06 174 ALA A O 1
ATOM 1323 N N . THR A 1 175 ? -29.656 16.884 27.057 1.00 41.75 175 THR A N 1
ATOM 1324 C CA . THR A 1 175 ? -28.867 17.701 28.003 1.00 41.75 175 THR A CA 1
ATOM 1325 C C . THR A 1 175 ? -27.475 17.806 27.358 1.00 41.75 175 THR A C 1
ATOM 1327 O O . THR A 1 175 ? -26.857 16.786 27.084 1.00 41.75 175 THR A O 1
ATOM 1330 N N . SER A 1 176 ? -27.022 18.939 26.811 1.00 37.75 176 SER A N 1
ATOM 1331 C CA . SER A 1 176 ? -26.867 20.312 27.327 1.00 37.75 176 SER A CA 1
ATOM 1332 C C . SER A 1 176 ? -25.876 20.420 28.486 1.00 37.75 176 SER A C 1
ATOM 1334 O O . SER A 1 176 ? -26.227 20.055 29.606 1.00 37.75 176 SER A O 1
ATOM 1336 N N . GLY A 1 177 ? -24.724 21.030 28.168 1.00 37.47 177 GLY A N 1
ATOM 1337 C CA . GLY A 1 177 ? -23.842 21.810 29.048 1.00 37.47 177 GLY A CA 1
ATOM 1338 C C . GLY A 1 177 ? -22.909 20.999 29.958 1.00 37.47 177 GLY A C 1
ATOM 1339 O O . GLY A 1 177 ? -23.317 20.001 30.526 1.00 37.47 177 GLY A O 1
ATOM 1340 N N . ASP A 1 178 ? -21.657 21.374 30.197 1.00 39.72 178 ASP A N 1
ATOM 1341 C CA . ASP A 1 178 ? -21.029 22.665 29.950 1.00 39.72 178 ASP A CA 1
ATOM 1342 C C . ASP A 1 178 ? -19.500 22.569 30.137 1.00 39.72 178 ASP A C 1
ATOM 1344 O O . ASP A 1 178 ? -18.999 21.827 30.981 1.00 39.72 178 ASP A O 1
ATOM 1348 N N . GLU A 1 179 ? -18.822 23.314 29.274 1.00 45.38 179 GLU A N 1
ATOM 1349 C CA . GLU A 1 179 ? -17.497 23.939 29.303 1.00 45.38 179 GLU A CA 1
ATOM 1350 C C . GLU A 1 179 ? -16.358 23.482 30.242 1.00 45.38 179 GLU A C 1
ATOM 1352 O O . GLU A 1 179 ? -16.428 23.530 31.469 1.00 45.38 179 GLU A O 1
ATOM 1357 N N . ARG A 1 180 ? -15.176 23.308 29.623 1.00 39.47 180 ARG A N 1
ATOM 1358 C CA . ARG A 1 180 ? -13.993 24.135 29.948 1.00 39.47 180 ARG A CA 1
ATOM 1359 C C . ARG A 1 180 ? -12.960 24.121 28.818 1.00 39.47 180 ARG A C 1
ATOM 1361 O O . ARG A 1 180 ? -12.159 23.199 28.692 1.00 39.47 180 ARG A O 1
ATOM 1368 N N . ALA A 1 181 ? -12.982 25.182 28.014 1.00 41.06 181 ALA A N 1
ATOM 1369 C CA . ALA A 1 181 ? -11.911 25.542 27.097 1.00 41.06 181 ALA A CA 1
ATOM 1370 C C . ALA A 1 181 ? -10.801 26.267 27.876 1.00 41.06 181 ALA A C 1
ATOM 1372 O O . ALA A 1 181 ? -11.061 27.250 28.570 1.00 41.06 181 ALA A O 1
ATOM 1373 N N . VAL A 1 182 ? -9.566 25.779 27.765 1.00 47.75 182 VAL A N 1
ATOM 1374 C CA . VAL A 1 182 ? -8.362 26.515 28.162 1.00 47.75 182 VAL A CA 1
ATOM 1375 C C . VAL A 1 182 ? -7.542 26.692 26.895 1.00 47.75 182 VAL A C 1
ATOM 1377 O O . VAL A 1 182 ? -6.969 25.741 26.370 1.00 47.75 182 VAL A O 1
ATOM 1380 N N . GLU A 1 183 ? -7.571 27.910 26.376 1.00 47.22 183 GLU A N 1
ATOM 1381 C CA . GLU A 1 183 ? -6.822 28.348 25.206 1.00 47.22 183 GLU A CA 1
ATOM 1382 C C . GLU A 1 183 ? -5.413 28.769 25.648 1.00 47.22 183 GLU A C 1
ATOM 1384 O O . GLU A 1 183 ? -5.252 29.585 26.559 1.00 47.22 183 GLU A O 1
ATOM 1389 N N . ALA A 1 184 ? -4.384 28.212 25.012 1.00 44.88 184 ALA A N 1
ATOM 1390 C CA . ALA A 1 184 ? -3.018 28.724 25.060 1.00 44.88 184 ALA A CA 1
ATOM 1391 C C . ALA A 1 184 ? -2.361 28.527 23.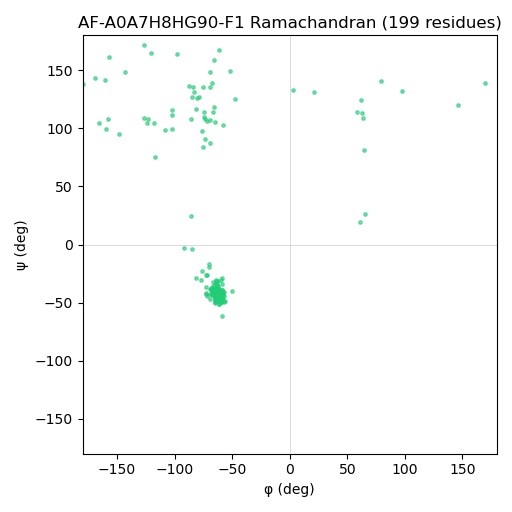677 1.00 44.88 184 ALA A C 1
ATOM 1393 O O . ALA A 1 184 ? -2.726 27.601 22.951 1.00 44.88 184 ALA A O 1
ATOM 1394 N N . PRO A 1 185 ? -1.448 29.425 23.276 1.00 47.41 185 PRO A N 1
ATOM 1395 C CA . PRO A 1 185 ? -1.365 29.931 21.909 1.00 47.41 185 PRO A CA 1
ATOM 1396 C C . PRO A 1 185 ? -0.498 29.059 20.995 1.00 47.41 185 PRO A C 1
ATOM 1398 O O . PRO A 1 185 ? 0.613 28.671 21.357 1.00 47.41 185 PRO A O 1
ATOM 1401 N N . VAL A 1 186 ? -0.976 28.810 19.774 1.00 49.69 186 VAL A N 1
ATOM 1402 C CA . VAL A 1 186 ? -0.193 28.170 18.710 1.00 49.69 186 VAL A CA 1
ATOM 1403 C C . VAL A 1 186 ? 0.606 29.250 17.985 1.00 49.69 186 VAL A C 1
ATOM 1405 O O . VAL A 1 186 ? 0.048 30.077 17.268 1.00 49.69 186 VAL A O 1
ATOM 1408 N N . GLY A 1 187 ? 1.919 29.259 18.211 1.00 38.56 187 GLY A N 1
ATOM 1409 C CA . GLY A 1 187 ? 2.873 29.990 17.385 1.00 38.56 187 GLY A CA 1
ATOM 1410 C C . GLY A 1 187 ? 3.258 29.174 16.149 1.00 38.56 187 GLY A C 1
ATOM 1411 O O . GLY A 1 187 ? 3.631 28.008 16.265 1.00 38.56 187 GLY A O 1
ATOM 1412 N N . GLU A 1 188 ? 3.202 29.805 14.982 1.00 48.78 188 GLU A N 1
ATOM 1413 C CA . GLU A 1 188 ? 3.979 29.439 13.788 1.00 48.78 188 GLU A CA 1
ATOM 1414 C C . GLU A 1 188 ? 5.231 30.349 13.716 1.00 48.78 188 GLU A C 1
ATOM 1416 O O . GLU A 1 188 ? 5.216 31.401 14.364 1.00 48.78 188 GLU A O 1
ATOM 1421 N N . PRO A 1 189 ? 6.298 30.056 12.934 1.00 47.94 189 PRO A N 1
ATOM 1422 C CA . PRO A 1 189 ? 6.515 28.945 12.007 1.00 47.94 189 PRO A CA 1
ATOM 1423 C C . PRO A 1 189 ? 7.825 28.160 12.259 1.00 47.94 189 PRO A C 1
ATOM 1425 O O . PRO A 1 189 ? 8.696 28.526 13.046 1.00 47.94 189 PRO A O 1
ATOM 1428 N N . SER A 1 190 ? 7.951 27.041 11.548 1.00 49.41 190 SER A N 1
ATOM 1429 C CA . SER A 1 190 ? 9.126 26.173 11.505 1.00 49.41 190 SER A CA 1
ATOM 1430 C C . SER A 1 190 ? 10.263 26.804 10.686 1.00 49.41 190 SER A C 1
ATOM 1432 O O . SER A 1 190 ? 10.204 26.832 9.461 1.00 49.41 190 SER A O 1
ATOM 1434 N N . GLU A 1 191 ? 11.318 27.254 11.367 1.00 54.03 191 GLU A N 1
ATOM 1435 C CA . GLU A 1 191 ? 12.668 27.405 10.808 1.00 54.03 191 GLU A CA 1
ATOM 1436 C C . GLU A 1 191 ? 13.654 26.607 11.672 1.00 54.03 191 GLU A C 1
ATOM 1438 O O . GLU A 1 191 ? 13.989 27.017 12.782 1.00 54.03 191 GLU A O 1
ATOM 1443 N N . ARG A 1 192 ? 14.097 25.448 11.169 1.00 48.62 192 ARG A N 1
ATOM 1444 C CA . ARG A 1 192 ? 15.380 24.794 11.501 1.00 48.62 192 ARG A CA 1
ATOM 1445 C C . ARG A 1 192 ? 15.822 24.050 10.242 1.00 48.62 192 ARG A C 1
ATOM 1447 O O . ARG A 1 192 ? 15.189 23.083 9.840 1.00 48.62 192 ARG A O 1
ATOM 1454 N N . ASP A 1 193 ? 16.669 24.668 9.433 1.00 44.56 193 ASP A N 1
ATOM 1455 C CA . ASP A 1 193 ? 18.131 24.599 9.548 1.00 44.56 193 ASP A CA 1
ATOM 1456 C C . ASP A 1 193 ? 18.640 23.168 9.315 1.00 44.56 193 ASP A C 1
ATOM 1458 O O . ASP A 1 193 ? 18.840 22.365 10.226 1.00 44.56 193 ASP A O 1
ATOM 1462 N N . SER A 1 194 ? 18.758 22.834 8.031 1.00 49.00 194 SER A N 1
ATOM 1463 C CA . SER A 1 194 ? 19.383 21.619 7.529 1.00 49.00 194 SER A CA 1
ATOM 1464 C C . SER A 1 194 ? 20.903 21.747 7.641 1.00 49.00 194 SER A C 1
ATOM 1466 O O . SER A 1 194 ? 21.579 22.112 6.678 1.00 49.00 194 SER A O 1
ATOM 1468 N N . GLY A 1 195 ? 21.429 21.431 8.824 1.00 45.03 195 GLY A N 1
ATOM 1469 C CA . GLY A 1 195 ? 22.839 21.126 9.029 1.00 45.03 195 GLY A CA 1
ATOM 1470 C C . GLY A 1 195 ? 23.186 19.796 8.361 1.00 45.03 195 GLY A C 1
ATOM 1471 O O . GLY A 1 195 ? 22.774 18.729 8.813 1.00 45.03 195 GLY A O 1
ATOM 1472 N N . VAL A 1 196 ? 23.915 19.874 7.251 1.00 52.69 196 VAL A N 1
ATOM 1473 C CA . VAL A 1 196 ? 24.600 18.743 6.625 1.00 52.69 196 VAL A CA 1
ATOM 1474 C C . VAL A 1 196 ? 25.822 18.425 7.479 1.00 52.69 196 VAL A C 1
ATOM 1476 O O . VAL A 1 196 ? 26.745 19.231 7.527 1.00 52.69 196 VAL A O 1
ATOM 1479 N N . ASP A 1 197 ? 25.842 17.253 8.109 1.00 47.25 197 ASP A N 1
ATOM 1480 C CA . ASP A 1 197 ? 27.060 16.676 8.677 1.00 47.25 197 ASP A CA 1
ATOM 1481 C C . ASP A 1 197 ? 27.227 15.258 8.117 1.00 47.25 197 ASP A C 1
ATOM 1483 O O . ASP A 1 197 ? 26.442 14.348 8.391 1.00 47.25 197 ASP A O 1
ATOM 1487 N N . VAL A 1 198 ? 28.221 15.108 7.241 1.00 62.72 198 VAL A N 1
ATOM 1488 C CA . VAL A 1 198 ? 28.631 13.847 6.616 1.00 62.72 198 VAL A CA 1
ATOM 1489 C C . VAL A 1 198 ? 29.886 13.373 7.344 1.00 62.72 198 VAL A C 1
ATOM 1491 O O . VAL A 1 198 ? 30.913 14.042 7.230 1.00 62.72 198 VAL A O 1
ATOM 1494 N N . PRO A 1 199 ? 29.875 12.227 8.045 1.00 63.78 199 PRO A N 1
ATOM 1495 C CA . PRO A 1 199 ? 31.112 11.557 8.396 1.00 63.78 199 PRO A CA 1
ATOM 1496 C C . PRO A 1 199 ? 31.578 10.684 7.225 1.00 63.78 199 PRO A C 1
ATOM 1498 O O . PRO A 1 199 ? 30.791 9.990 6.580 1.00 63.78 199 PRO A O 1
ATOM 1501 N N . ALA A 1 200 ? 32.874 10.777 6.949 1.00 58.88 200 ALA A N 1
ATOM 1502 C CA . ALA A 1 200 ? 33.577 10.041 5.913 1.00 58.88 200 ALA A CA 1
ATOM 1503 C C . ALA A 1 200 ? 33.817 8.578 6.312 1.00 58.88 200 ALA A C 1
ATOM 1505 O O . ALA A 1 200 ? 34.309 8.323 7.410 1.00 58.88 200 ALA A O 1
ATOM 1506 N N . GLU A 1 201 ? 33.569 7.666 5.372 1.00 53.53 201 GLU A N 1
ATOM 1507 C CA . GLU A 1 201 ? 34.296 6.400 5.201 1.00 53.53 201 GLU A CA 1
ATOM 1508 C C . GLU A 1 201 ? 34.589 6.183 3.712 1.00 53.53 201 GLU A C 1
ATOM 1510 O O . GLU A 1 201 ? 33.674 6.422 2.887 1.00 53.53 201 GLU A O 1
#

Mean predicted aligned error: 17.7 Å

Foldseek 3Di:
DDDDDDPDDDDDDDDPVVVVVVVVVVVVVVVVVVVVVVVVVVVVVVVVVVVVVVVVVVVVVVVVVVVVVVVVVVVVVVVVVVVVVVVVVVVVVVVVVVVVVVVVVVVVVVVLLVVLVVLCVVVVVVDDLCRSCVVVVHDSVSSVVSPVVNVVVVCVVDPDDDDDDDDDDDDDDDDDDDDDDDDDDDDDDDDDDPDDDDDDD

Solvent-accessible surface area (backbone atoms only — not comparable to full-atom values): 12431 Å² total; per-residue (Å²): 135,87,84,83,86,77,85,76,89,76,84,79,81,77,58,66,72,62,52,54,52,50,51,51,52,49,50,52,52,50,55,49,52,53,51,51,53,52,49,49,51,52,49,58,63,49,49,54,62,48,54,52,50,52,55,52,50,53,56,50,51,51,54,49,52,54,50,50,52,54,52,50,56,50,50,53,53,51,50,57,47,51,52,51,51,50,52,50,52,51,54,51,48,54,52,52,52,50,48,53,50,51,53,50,50,50,53,52,48,53,53,51,49,52,51,8,47,54,50,42,55,51,42,71,71,75,45,50,58,64,58,50,11,62,75,70,75,47,53,47,68,55,46,53,51,31,38,50,52,36,51,52,63,62,47,74,79,55,90,70,88,75,83,87,83,86,89,80,90,80,88,84,93,85,80,84,87,81,87,85,88,82,89,79,84,86,81,84,81,93,82,80,83,86,80,86,80,81,85,89,132

pLDDT: mean 79.99, std 22.24, range [35.0, 98.56]

Sequence (201 aa):
MVERHTTGSKRKRRSSATLERLEAARRRRVEQLERERENERRVDAALGPFAEAVTAIEAVERRREDRLGALSAQLERKLAELDRQRAAKVAEFERAAEQVRADAEMEIGEWRAVMATSVAEIRAADVGAAETAALLGISAKAVTALSRTAAAASGVGGQRSDADSMRAEAVDAATSGDERAVEAPVGEPSERDSGVDVPAE

Radius of gyration: 55.64 Å; Cα contacts (8 Å, |Δi|>4): 36; chains: 1; bounding box: 104×47×172 Å

Secondary structure (DSSP, 8-state):
---------------HHHHHHHHHHHHHHHHHHHHHHHHHHHHHHHHHHHHHHHHHHHHHHHHHHHHHHHHHHHHHHHHHHHHHHHHHHHHHHHHHHHHHHHHHHHHHHHHHHHHHHHHHHHHHTT--HHHHHHHHTS-HHHHHHHHHHHHHHHHTT--------------------------------------------